Protein AF-A0A962YZP2-F1 (afdb_monomer_lite)

Sequence (195 aa):
MSTVSEVKEISLAKKAKERGRRLKLLRSMTGLSRKLLEQQYHISASTIQSWEDAKAGGLTEKGAKRVIQVFHKEGIQCTLNWLLHGLGQRPQPSSRVFEEGEMSASGEAGVAPVGEPNEDRAIVNELLAFRQNNPKNPVEYIVADNGMGPFYAVGDYIAGKRRFAPHVESALGLDCIVETKENEILFRRVRPGSK

Foldseek 3Di:
DPDDVVVVVVVLLVLQLVLLCLLVVLCVVLVDQLVNCCVPLVQHSVLNVCQNRCHPSHQDLVNLVSVCVVSVVSQWDDDSCCNRPVDADRIDRHPDDDPDDDDDDDDDDDDDDDPDDPVVVVVVVVLVVVCVVQVPAKDKDAACDCQPPPVDDGRDIDIDGDDDDPCVVVQAQHFDQDQDPVRDTHTDHDHDDDD

Structure (mmCIF, N/CA/C/O backbone):
data_AF-A0A962YZP2-F1
#
_entry.id   AF-A0A962YZP2-F1
#
loop_
_atom_site.group_PDB
_atom_site.id
_atom_site.type_symbol
_atom_site.label_atom_id
_atom_site.label_alt_id
_atom_site.label_comp_id
_atom_site.label_asym_id
_atom_site.label_entity_id
_atom_site.label_seq_id
_atom_site.pdbx_PDB_ins_code
_atom_site.Cartn_x
_atom_site.Cartn_y
_atom_site.Cartn_z
_atom_site.occupancy
_atom_site.B_iso_or_equiv
_atom_site.auth_seq_id
_atom_site.auth_comp_id
_atom_site.auth_asym_id
_atom_site.auth_atom_id
_atom_site.pdbx_PDB_model_num
ATOM 1 N N . MET A 1 1 ? -26.082 19.359 14.067 1.00 48.19 1 MET A N 1
ATOM 2 C CA . MET A 1 1 ? -25.478 19.406 12.717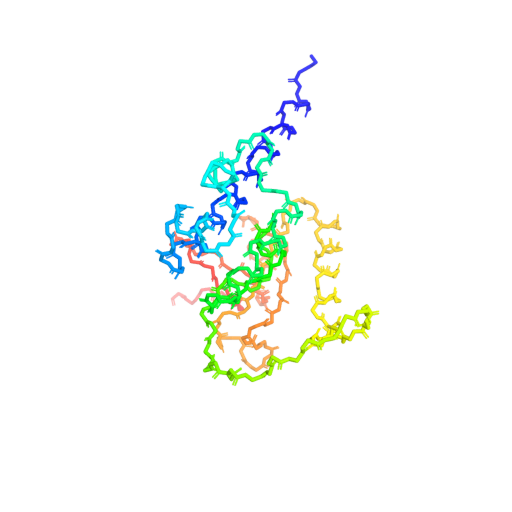 1.00 48.19 1 MET A CA 1
ATOM 3 C C . MET A 1 1 ? -23.973 19.120 12.815 1.00 48.19 1 MET A C 1
ATOM 5 O O . MET A 1 1 ? -23.173 19.996 12.526 1.00 48.19 1 MET A O 1
ATOM 9 N N . SER A 1 2 ? -23.585 17.902 13.222 1.00 53.41 2 SER A N 1
ATOM 10 C CA . SER A 1 2 ? -22.172 17.528 13.460 1.00 53.41 2 SER A CA 1
ATOM 11 C C . SER A 1 2 ? -21.900 16.076 13.049 1.00 53.41 2 SER A C 1
ATOM 13 O O . SER A 1 2 ? -21.675 15.230 13.901 1.00 53.41 2 SER A O 1
ATOM 15 N N . THR A 1 3 ? -22.019 15.735 11.761 1.00 60.53 3 THR A N 1
ATOM 16 C CA . THR A 1 3 ? -21.894 14.318 11.342 1.00 60.53 3 THR A CA 1
ATOM 17 C C . THR A 1 3 ? -21.115 14.071 10.051 1.00 60.53 3 THR A C 1
ATOM 19 O O . THR A 1 3 ? -20.607 12.973 9.867 1.00 60.53 3 THR A O 1
ATOM 22 N N . VAL A 1 4 ? -20.948 15.055 9.160 1.00 65.62 4 VAL A N 1
ATOM 23 C CA . VAL A 1 4 ? -20.285 14.818 7.858 1.00 65.62 4 VAL A CA 1
ATOM 24 C C . VAL A 1 4 ? -18.808 15.223 7.867 1.00 65.62 4 VAL A C 1
ATOM 26 O O . VAL A 1 4 ? -17.960 14.474 7.380 1.00 65.62 4 VAL A O 1
ATOM 29 N N . SER A 1 5 ? -18.472 16.373 8.457 1.00 67.81 5 SER A N 1
ATOM 30 C CA . SER A 1 5 ? -17.089 16.871 8.508 1.00 67.81 5 SER A CA 1
ATOM 31 C C . SER A 1 5 ? -16.188 15.995 9.384 1.00 67.81 5 SER A C 1
ATOM 33 O O . SER A 1 5 ? -15.063 15.684 9.006 1.00 67.81 5 SER A O 1
ATOM 35 N N . GLU A 1 6 ? -16.717 15.517 10.508 1.00 68.44 6 GLU A N 1
ATOM 36 C CA . GLU A 1 6 ? -15.983 14.703 11.480 1.00 68.44 6 GLU A CA 1
ATOM 37 C C . GLU A 1 6 ? -15.653 13.301 10.935 1.00 68.44 6 GLU A C 1
ATOM 39 O O . GLU A 1 6 ? -14.526 12.821 11.047 1.00 68.44 6 GLU A O 1
ATOM 44 N N . VAL A 1 7 ? -16.591 12.676 10.215 1.00 68.81 7 VAL A N 1
ATOM 45 C CA . VAL A 1 7 ? -16.375 11.371 9.562 1.00 68.81 7 VAL A CA 1
ATOM 46 C C . VAL A 1 7 ? -15.341 11.468 8.431 1.00 68.81 7 VAL A C 1
ATOM 48 O O . VAL A 1 7 ? -14.538 10.550 8.228 1.00 68.81 7 VAL A O 1
ATOM 51 N N . LYS A 1 8 ? -15.319 12.590 7.701 1.00 65.88 8 LYS A N 1
ATOM 52 C CA . LYS A 1 8 ? -14.348 12.833 6.625 1.00 65.88 8 LYS A CA 1
ATOM 53 C C . LYS A 1 8 ? -12.927 13.003 7.171 1.00 65.88 8 LYS A C 1
ATOM 55 O O . LYS A 1 8 ? -12.003 12.402 6.621 1.00 65.88 8 LYS A O 1
ATOM 60 N N . GLU A 1 9 ? -12.768 13.732 8.274 1.00 68.81 9 GLU A N 1
ATOM 61 C CA . GLU A 1 9 ? -11.488 13.896 8.979 1.00 68.81 9 GLU A CA 1
ATOM 62 C C . GLU A 1 9 ? -10.937 12.559 9.497 1.00 68.81 9 GLU A C 1
ATOM 64 O O . GLU A 1 9 ? -9.781 12.210 9.238 1.00 68.81 9 GLU A O 1
ATOM 69 N N . ILE A 1 10 ? -11.784 11.732 10.119 1.00 70.75 10 ILE A N 1
ATOM 70 C CA . ILE A 1 10 ? -11.393 10.396 10.602 1.00 70.75 10 ILE A CA 1
ATOM 71 C C . ILE A 1 10 ? -10.917 9.500 9.442 1.00 70.75 10 ILE A C 1
ATOM 73 O O . ILE A 1 10 ? -9.907 8.797 9.555 1.00 70.75 10 ILE A O 1
ATOM 77 N N . SER A 1 11 ? -11.609 9.543 8.298 1.00 76.81 11 SER A N 1
ATOM 78 C CA . SER A 1 11 ? -11.244 8.784 7.092 1.00 76.81 11 SER A CA 1
ATOM 79 C C . SER A 1 11 ? -9.903 9.232 6.495 1.00 76.81 11 SER A C 1
ATOM 81 O O . SER A 1 11 ? -9.070 8.397 6.125 1.00 76.81 11 SER A O 1
ATOM 83 N N . LEU A 1 12 ? -9.649 10.543 6.439 1.00 78.12 12 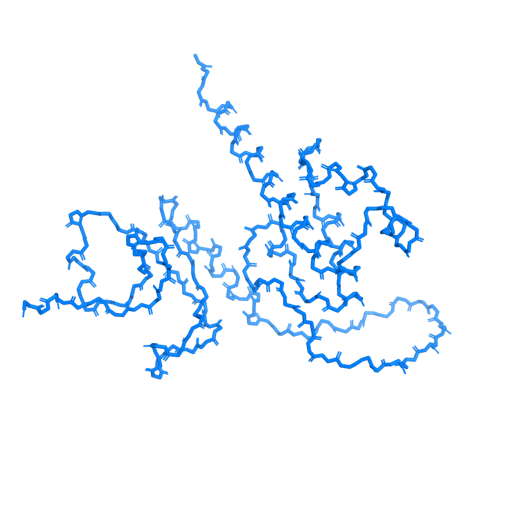LEU A N 1
ATOM 84 C CA . LEU A 1 12 ? -8.395 11.111 5.937 1.00 78.12 12 LEU A CA 1
ATOM 85 C C . LEU A 1 12 ? -7.210 10.776 6.849 1.00 78.12 12 LEU A C 1
ATOM 87 O O . LEU A 1 12 ? -6.169 10.328 6.357 1.00 78.12 12 LEU A O 1
ATOM 91 N N . ALA A 1 13 ? -7.388 10.898 8.164 1.00 79.19 13 ALA A N 1
ATOM 92 C CA . ALA A 1 13 ? -6.376 10.531 9.149 1.00 79.19 13 ALA A CA 1
ATOM 93 C C . ALA A 1 13 ? -6.027 9.033 9.078 1.00 79.19 13 ALA A C 1
ATOM 95 O O . ALA A 1 13 ? -4.852 8.660 9.130 1.00 79.19 13 ALA A O 1
ATOM 96 N N . LYS A 1 14 ? -7.027 8.161 8.879 1.00 84.12 14 LYS A N 1
ATOM 97 C CA . LYS A 1 14 ? -6.810 6.718 8.684 1.00 84.12 14 LYS A CA 1
ATOM 98 C C . LYS A 1 14 ? -5.988 6.435 7.423 1.00 84.12 14 LYS A C 1
ATOM 100 O O . LYS A 1 14 ? -5.034 5.660 7.480 1.00 84.12 14 LYS A O 1
ATOM 105 N N . LYS A 1 15 ? -6.298 7.103 6.304 1.00 84.50 15 LYS A N 1
ATOM 106 C CA . LYS A 1 15 ? -5.524 6.987 5.053 1.00 84.50 15 LYS A CA 1
ATOM 107 C C . LYS A 1 15 ? -4.080 7.463 5.224 1.00 84.50 15 LYS A C 1
ATOM 109 O O . LYS A 1 15 ? -3.171 6.820 4.708 1.00 84.50 15 LYS A O 1
ATOM 114 N N . ALA A 1 16 ? -3.860 8.559 5.950 1.00 89.19 16 ALA A N 1
ATOM 115 C CA . ALA A 1 16 ? -2.522 9.084 6.215 1.00 89.19 16 ALA A CA 1
ATOM 116 C C . ALA A 1 16 ? -1.680 8.121 7.068 1.00 89.19 16 ALA A C 1
ATOM 118 O O . ALA A 1 16 ? -0.529 7.855 6.722 1.00 89.19 16 ALA A O 1
ATOM 119 N N . LYS A 1 17 ? -2.269 7.524 8.113 1.00 91.62 17 LYS A N 1
ATOM 120 C CA . LYS A 1 17 ? -1.611 6.485 8.927 1.00 91.62 17 LYS A CA 1
ATOM 121 C C . LYS A 1 17 ? -1.210 5.267 8.101 1.00 91.62 17 LYS A C 1
ATOM 123 O O . LYS A 1 17 ? -0.119 4.736 8.286 1.00 91.62 17 LYS A O 1
ATOM 128 N N . GLU A 1 18 ? -2.053 4.849 7.162 1.00 89.75 18 GLU A N 1
ATOM 129 C CA . GLU A 1 18 ? -1.747 3.695 6.317 1.00 89.75 18 GLU A CA 1
ATOM 130 C C . GLU A 1 18 ? -0.597 3.973 5.332 1.00 89.75 18 GLU A C 1
ATOM 132 O O . GLU A 1 18 ? 0.256 3.112 5.121 1.00 89.75 18 GLU A O 1
ATOM 137 N N . ARG A 1 19 ? -0.492 5.205 4.806 1.00 93.12 19 ARG A N 1
ATOM 138 C CA . ARG A 1 19 ? 0.697 5.643 4.047 1.00 93.12 19 ARG A CA 1
ATOM 139 C C . ARG A 1 19 ? 1.966 5.563 4.893 1.00 93.12 19 ARG A C 1
ATOM 141 O O . ARG A 1 19 ? 2.974 5.029 4.436 1.00 93.12 19 ARG A O 1
ATOM 148 N N . GLY A 1 20 ? 1.902 6.059 6.129 1.00 93.81 20 GLY A N 1
ATOM 149 C CA . GLY A 1 20 ? 3.027 6.025 7.062 1.00 93.81 20 GLY A CA 1
ATOM 150 C C . GLY A 1 20 ? 3.489 4.603 7.391 1.00 93.81 20 GLY A C 1
ATOM 151 O O . GLY A 1 20 ? 4.687 4.321 7.380 1.00 93.81 20 GLY A O 1
ATOM 152 N N . ARG A 1 21 ? 2.549 3.666 7.580 1.00 93.94 21 ARG A N 1
ATOM 153 C CA . ARG A 1 21 ? 2.852 2.238 7.785 1.00 93.94 21 ARG A CA 1
ATOM 154 C C . ARG A 1 21 ? 3.572 1.610 6.598 1.00 93.94 21 ARG A C 1
ATOM 156 O O . ARG A 1 21 ? 4.559 0.907 6.800 1.00 93.94 21 ARG A O 1
ATOM 163 N N . ARG A 1 22 ? 3.115 1.879 5.373 1.00 94.44 22 ARG A N 1
ATOM 164 C CA . ARG A 1 22 ? 3.766 1.370 4.155 1.00 94.44 22 ARG A CA 1
ATOM 165 C C . ARG A 1 22 ? 5.168 1.937 3.969 1.00 94.44 22 ARG A C 1
ATOM 167 O O . ARG A 1 22 ? 6.081 1.184 3.649 1.00 94.44 22 ARG A O 1
ATOM 174 N N . LEU A 1 23 ? 5.361 3.226 4.250 1.00 94.88 23 LEU A N 1
ATOM 175 C CA . LEU A 1 23 ? 6.690 3.838 4.244 1.00 94.88 23 LEU A CA 1
ATOM 176 C C . LEU A 1 23 ? 7.627 3.179 5.267 1.00 94.88 23 LEU A C 1
ATOM 178 O O . LEU A 1 23 ? 8.768 2.852 4.944 1.00 94.88 23 LEU A O 1
ATOM 182 N N . LYS A 1 24 ? 7.131 2.938 6.485 1.00 93.94 24 LYS A N 1
ATOM 183 C CA . LYS A 1 24 ? 7.892 2.260 7.539 1.00 93.94 24 LYS A CA 1
ATOM 184 C C . LYS A 1 24 ? 8.281 0.838 7.132 1.00 93.94 24 LYS A C 1
ATOM 186 O O . LYS A 1 24 ? 9.408 0.433 7.396 1.00 93.94 24 LYS A O 1
ATOM 191 N N . LEU A 1 25 ? 7.377 0.107 6.474 1.00 91.94 25 LEU A N 1
ATOM 192 C CA . LEU A 1 25 ? 7.661 -1.223 5.935 1.00 91.94 25 LEU A CA 1
ATOM 193 C C . LEU A 1 25 ? 8.820 -1.183 4.928 1.00 91.94 25 LEU A C 1
ATOM 195 O O . LEU A 1 25 ? 9.759 -1.953 5.093 1.00 91.94 25 LEU A O 1
ATOM 199 N N . LEU A 1 26 ? 8.797 -0.265 3.952 1.00 90.56 26 LEU A N 1
ATOM 200 C CA . LEU A 1 26 ? 9.884 -0.119 2.968 1.00 90.56 26 LEU A CA 1
ATOM 201 C C . LEU A 1 26 ? 11.233 0.135 3.641 1.00 90.56 26 LEU A C 1
ATOM 203 O O . LEU A 1 26 ? 12.215 -0.536 3.343 1.00 90.56 26 LEU A O 1
ATOM 207 N N . ARG A 1 27 ? 11.270 1.057 4.606 1.00 92.50 27 ARG A N 1
ATOM 208 C CA . ARG A 1 27 ? 12.500 1.356 5.344 1.00 92.50 27 ARG A CA 1
ATOM 209 C C . ARG A 1 27 ? 12.986 0.165 6.176 1.00 92.50 27 ARG A C 1
ATOM 211 O O . ARG A 1 27 ? 14.183 -0.063 6.287 1.00 92.50 27 ARG A O 1
ATOM 218 N N . SER A 1 28 ? 12.075 -0.593 6.781 1.00 87.19 28 SER A N 1
ATOM 219 C CA . SER A 1 28 ? 12.437 -1.819 7.498 1.00 87.19 28 SER A CA 1
ATOM 220 C C . SER A 1 28 ? 12.998 -2.892 6.565 1.00 87.19 28 SER A C 1
ATOM 222 O O . SER A 1 28 ? 13.889 -3.621 6.981 1.00 87.19 28 SER A O 1
ATOM 224 N N . MET A 1 29 ? 12.521 -2.967 5.321 1.00 81.12 29 MET A N 1
ATOM 225 C CA . MET A 1 29 ? 13.033 -3.905 4.321 1.00 81.12 29 MET A CA 1
ATOM 226 C C . MET A 1 29 ? 14.451 -3.556 3.842 1.00 81.12 29 MET A C 1
ATOM 228 O O . MET A 1 29 ? 15.205 -4.476 3.553 1.00 81.12 29 MET A O 1
ATOM 232 N N . THR A 1 30 ? 14.841 -2.274 3.800 1.00 79.69 30 THR A N 1
ATOM 233 C CA . THR A 1 30 ? 16.226 -1.877 3.462 1.00 79.69 30 THR A CA 1
ATOM 234 C C . THR A 1 30 ? 17.196 -1.974 4.639 1.00 79.69 30 THR A C 1
ATOM 236 O O . THR A 1 30 ? 18.400 -1.839 4.465 1.00 79.69 30 THR A O 1
ATOM 239 N N . GLY A 1 31 ? 16.694 -2.118 5.869 1.00 79.88 31 GLY A N 1
ATOM 240 C CA . GLY A 1 31 ? 17.517 -2.032 7.080 1.00 79.88 31 GLY A CA 1
ATOM 241 C C . GLY A 1 31 ? 18.005 -0.614 7.416 1.00 79.88 31 GLY A C 1
ATOM 242 O O . GLY A 1 31 ? 18.691 -0.426 8.424 1.00 79.88 31 GLY A O 1
ATOM 243 N N . LEU A 1 32 ? 17.629 0.410 6.640 1.00 81.88 32 LEU A N 1
ATOM 244 C CA . LEU A 1 32 ? 18.092 1.776 6.875 1.00 81.88 32 LEU A CA 1
ATOM 245 C C . LEU A 1 32 ? 17.429 2.398 8.114 1.00 81.88 32 LEU A C 1
ATOM 247 O O . LEU A 1 32 ? 16.206 2.383 8.317 1.00 81.88 32 LEU A O 1
ATOM 251 N N . SER A 1 33 ? 18.242 3.042 8.949 1.00 87.69 33 SER A N 1
ATOM 252 C CA . SER A 1 33 ? 17.727 3.912 10.008 1.00 87.69 33 SER A CA 1
ATOM 253 C C . SER A 1 33 ? 17.304 5.270 9.433 1.00 87.69 33 SER A C 1
ATOM 255 O O . SER A 1 33 ? 17.757 5.687 8.369 1.00 87.69 33 SER A O 1
ATOM 257 N N . ARG A 1 34 ? 16.459 6.015 10.158 1.00 90.00 34 ARG A N 1
ATOM 258 C CA . ARG A 1 34 ? 16.077 7.382 9.751 1.00 90.00 34 ARG A CA 1
ATOM 259 C C . ARG A 1 34 ? 17.292 8.315 9.644 1.00 90.00 34 ARG A C 1
ATOM 261 O O . ARG A 1 34 ? 17.329 9.150 8.753 1.00 90.00 34 ARG A O 1
ATOM 268 N N . LYS A 1 35 ? 18.286 8.141 10.526 1.00 87.44 35 LYS A N 1
ATOM 269 C CA . LYS A 1 35 ? 19.551 8.893 10.492 1.00 87.44 35 LYS A CA 1
ATOM 270 C C . LYS A 1 35 ? 20.390 8.535 9.265 1.00 87.44 35 LYS A C 1
ATOM 272 O O . LYS A 1 35 ? 20.995 9.413 8.669 1.00 87.44 35 LYS A O 1
ATOM 277 N N . LEU A 1 36 ? 20.393 7.262 8.873 1.00 81.00 36 LEU A N 1
ATOM 278 C CA . LEU A 1 36 ? 21.155 6.801 7.715 1.00 81.00 36 LEU A CA 1
ATOM 279 C C . LEU A 1 36 ? 20.549 7.324 6.403 1.00 81.00 36 LEU A C 1
ATOM 281 O O . LEU A 1 36 ? 21.280 7.797 5.542 1.00 81.00 36 LEU A O 1
ATOM 285 N N . LEU A 1 37 ? 19.213 7.367 6.305 1.00 87.25 37 LEU A N 1
ATOM 286 C CA . LEU A 1 37 ? 18.508 8.040 5.202 1.00 87.25 37 LEU A CA 1
ATOM 287 C C . LEU A 1 37 ? 18.843 9.537 5.107 1.00 87.25 37 LEU A C 1
ATOM 289 O O . LEU A 1 37 ? 18.942 10.085 4.011 1.00 87.25 37 LEU A O 1
ATOM 293 N N . GLU A 1 38 ? 19.023 10.206 6.243 1.00 91.81 38 GLU A N 1
ATOM 294 C CA . GLU A 1 38 ? 19.426 11.613 6.282 1.00 91.81 38 GLU A CA 1
ATOM 295 C C . GLU A 1 38 ? 20.866 11.812 5.805 1.00 91.81 38 GLU A C 1
ATOM 297 O O . GLU A 1 38 ? 21.122 12.704 4.998 1.00 91.81 38 GLU A O 1
ATOM 302 N N . GLN A 1 39 ? 21.784 10.954 6.246 1.00 86.50 39 GLN A N 1
ATOM 303 C CA . GLN A 1 39 ? 23.195 11.019 5.867 1.00 86.50 39 GLN A CA 1
ATOM 304 C C . GLN A 1 39 ? 23.427 10.683 4.388 1.00 86.50 39 GLN A C 1
ATOM 306 O O . GLN A 1 39 ? 24.187 11.382 3.727 1.00 86.50 39 GLN A O 1
ATOM 311 N N . GLN A 1 40 ? 22.775 9.639 3.870 1.00 86.62 40 GLN A N 1
ATOM 312 C CA . GLN A 1 40 ? 23.019 9.129 2.514 1.00 86.62 40 GLN A CA 1
ATOM 313 C C . GLN A 1 40 ? 22.146 9.797 1.444 1.00 86.62 40 GLN A C 1
ATOM 315 O O . GLN A 1 40 ? 22.583 9.971 0.311 1.00 86.62 40 GLN A O 1
ATOM 320 N N . TYR A 1 41 ? 20.911 10.179 1.786 1.00 88.31 41 TYR A N 1
ATOM 321 C CA . TYR A 1 41 ? 19.907 10.636 0.813 1.00 88.31 41 TYR A CA 1
ATOM 322 C C . TYR A 1 41 ? 19.333 12.028 1.119 1.00 88.31 41 TYR A C 1
ATOM 324 O O . TYR A 1 41 ? 18.417 12.507 0.432 1.00 88.31 41 TYR A O 1
ATOM 332 N N . HIS A 1 42 ? 19.864 12.699 2.147 1.00 91.06 42 HIS A N 1
ATOM 333 C CA . HIS A 1 42 ? 19.492 14.058 2.553 1.00 91.06 42 HIS A CA 1
ATOM 334 C C . HIS A 1 42 ? 17.989 14.233 2.822 1.00 91.06 42 HIS A C 1
ATOM 336 O O . HIS A 1 42 ? 17.408 15.293 2.560 1.00 91.06 42 HIS A O 1
ATOM 342 N N . ILE A 1 43 ? 17.326 13.178 3.309 1.00 90.56 43 ILE A N 1
ATOM 343 C CA . ILE A 1 43 ? 15.945 13.246 3.796 1.00 90.56 43 ILE A CA 1
ATOM 344 C C . ILE A 1 43 ? 15.996 13.267 5.317 1.00 90.56 43 ILE A C 1
ATOM 346 O O . ILE A 1 43 ? 16.361 12.263 5.922 1.00 90.56 43 ILE A O 1
ATOM 350 N N . SER A 1 44 ? 15.638 14.395 5.937 1.00 93.62 44 SER A N 1
ATOM 351 C CA . SER A 1 44 ? 15.816 14.548 7.383 1.00 93.62 44 SER A CA 1
ATOM 352 C C . SER A 1 44 ? 15.076 13.469 8.175 1.00 93.62 44 SER A C 1
ATOM 354 O O . SER A 1 44 ? 13.934 13.110 7.856 1.00 93.62 44 SER A O 1
ATOM 356 N N . ALA A 1 45 ? 15.702 12.969 9.244 1.00 92.12 45 ALA A N 1
ATOM 357 C CA . ALA A 1 45 ? 15.111 11.934 10.084 1.00 92.12 45 ALA A CA 1
ATOM 358 C C . ALA A 1 45 ? 13.753 12.369 10.661 1.00 92.12 45 ALA A C 1
ATOM 360 O O . ALA A 1 45 ? 12.839 11.551 10.794 1.00 92.12 45 ALA A O 1
ATOM 361 N N . SER A 1 46 ? 13.604 13.668 10.944 1.00 93.06 46 SER A N 1
ATOM 362 C CA . SER A 1 46 ? 12.355 14.286 11.397 1.00 93.06 46 SER A CA 1
ATOM 363 C C . SER A 1 46 ? 11.260 14.258 10.327 1.00 93.06 46 SER A C 1
ATOM 365 O O . SER A 1 46 ? 10.097 14.020 10.650 1.00 93.06 46 SER A O 1
ATOM 367 N N . THR A 1 47 ? 11.618 14.426 9.051 1.00 93.12 47 THR A N 1
ATOM 368 C CA . THR A 1 47 ? 10.685 14.360 7.918 1.00 93.12 47 THR A CA 1
ATOM 369 C C . THR A 1 47 ? 10.198 12.933 7.693 1.00 93.12 47 THR A C 1
ATOM 371 O O . THR A 1 47 ? 8.991 12.712 7.600 1.00 93.12 47 THR A O 1
ATOM 374 N N . ILE A 1 48 ? 11.108 11.951 7.691 1.00 93.81 48 ILE A N 1
ATOM 375 C CA . ILE A 1 48 ? 10.738 10.529 7.607 1.00 93.81 48 ILE A CA 1
ATOM 376 C C . ILE A 1 48 ? 9.821 10.151 8.770 1.00 93.81 48 ILE A C 1
ATOM 378 O O . ILE A 1 48 ? 8.777 9.540 8.555 1.00 93.81 48 ILE A O 1
ATOM 382 N N . GLN A 1 49 ? 10.170 10.554 9.994 1.00 93.94 49 GLN A N 1
ATOM 383 C CA . GLN A 1 49 ? 9.336 10.293 11.163 1.00 93.94 49 GLN A CA 1
ATOM 384 C C . GLN A 1 49 ? 7.953 10.943 11.035 1.00 93.94 49 GLN A C 1
ATOM 386 O O . GLN A 1 49 ? 6.950 10.292 11.306 1.00 93.94 49 GLN A O 1
ATOM 391 N N . SER A 1 50 ? 7.881 12.201 10.596 1.00 94.06 50 SER A N 1
ATOM 392 C CA . SER A 1 50 ? 6.613 12.903 10.374 1.00 94.06 50 SER A CA 1
ATOM 393 C C . SER A 1 50 ? 5.720 12.162 9.371 1.00 94.06 50 SER A C 1
ATOM 395 O O . SER A 1 50 ? 4.526 11.975 9.614 1.00 94.06 50 SER A O 1
ATOM 397 N N . TRP A 1 51 ? 6.303 11.663 8.276 1.00 95.69 51 TRP A N 1
ATOM 398 C CA . TRP A 1 51 ? 5.588 10.873 7.275 1.00 95.69 51 TRP A CA 1
ATOM 399 C C . TRP A 1 51 ? 5.132 9.506 7.798 1.00 95.69 51 TRP A C 1
ATOM 401 O O . TRP A 1 51 ? 3.989 9.126 7.543 1.00 95.69 51 TRP A O 1
ATOM 411 N N . GLU A 1 52 ? 5.982 8.789 8.540 1.00 94.81 52 GLU A N 1
ATOM 412 C CA . GLU A 1 52 ? 5.657 7.491 9.155 1.00 94.81 52 GLU A CA 1
ATOM 413 C C . GLU A 1 52 ? 4.560 7.610 10.228 1.00 94.81 52 GLU A C 1
ATOM 415 O O . GLU A 1 52 ? 3.666 6.767 10.292 1.00 94.81 52 GLU A O 1
ATOM 420 N N . ASP A 1 53 ? 4.597 8.676 11.033 1.00 92.56 53 ASP A N 1
ATOM 421 C CA . ASP A 1 53 ? 3.640 8.946 12.114 1.00 92.56 53 ASP A CA 1
ATOM 422 C C . ASP A 1 53 ? 2.350 9.627 11.611 1.00 92.56 53 ASP A C 1
ATOM 424 O O . ASP A 1 53 ? 1.434 9.889 12.394 1.00 92.56 53 ASP A O 1
ATOM 428 N N . ALA A 1 54 ? 2.266 9.926 10.309 1.00 92.31 54 ALA A N 1
ATOM 429 C CA . ALA A 1 54 ? 1.177 10.670 9.677 1.00 92.31 54 ALA A CA 1
ATOM 430 C C . ALA A 1 54 ? 0.926 12.071 10.274 1.00 92.31 54 ALA A C 1
ATOM 432 O O . ALA A 1 54 ? -0.208 12.560 10.291 1.00 92.31 54 ALA A O 1
ATOM 433 N N . LYS A 1 55 ? 1.984 12.741 10.744 1.00 88.69 55 LYS A N 1
ATOM 434 C CA . LYS A 1 55 ? 1.917 14.121 11.244 1.00 88.69 55 LYS A CA 1
ATOM 435 C C . LYS A 1 55 ? 1.745 15.102 10.081 1.00 88.69 55 LYS A C 1
ATOM 437 O O . LYS A 1 55 ? 2.241 14.862 8.983 1.00 88.69 55 LYS A O 1
ATOM 442 N N . ALA A 1 56 ? 1.021 16.199 10.320 1.00 81.69 56 ALA A N 1
ATOM 443 C CA . ALA A 1 56 ? 0.783 17.268 9.338 1.00 81.69 56 ALA A CA 1
ATOM 444 C C . ALA A 1 56 ? 0.294 16.770 7.953 1.00 81.69 56 ALA A C 1
ATOM 446 O O . ALA A 1 56 ? 0.742 17.248 6.915 1.00 81.69 56 ALA A O 1
ATOM 447 N N . GLY A 1 57 ? -0.600 15.772 7.924 1.00 80.62 57 GLY A N 1
ATOM 448 C CA . GLY A 1 57 ? -1.122 15.177 6.681 1.00 80.62 57 GLY A CA 1
ATOM 449 C C . GLY A 1 57 ? -0.306 13.993 6.135 1.00 80.62 57 GLY A C 1
ATOM 450 O O . GLY A 1 57 ? -0.754 13.304 5.210 1.00 80.62 57 GLY A O 1
ATOM 451 N N . GLY A 1 58 ? 0.840 13.687 6.750 1.00 90.94 58 GLY A N 1
ATOM 452 C CA . GLY A 1 58 ? 1.671 12.521 6.457 1.00 90.94 58 GLY A CA 1
ATOM 453 C C . GLY A 1 58 ? 2.420 12.613 5.129 1.00 90.94 58 GLY A C 1
ATOM 454 O O . GLY A 1 58 ? 2.722 13.693 4.627 1.00 90.94 58 GLY A O 1
ATOM 455 N N . LEU A 1 59 ? 2.750 11.452 4.560 1.00 92.50 59 LEU A N 1
ATOM 456 C CA . LEU A 1 59 ? 3.485 11.366 3.299 1.00 92.50 59 LEU A CA 1
ATOM 457 C C . LEU A 1 59 ? 2.704 12.023 2.147 1.00 92.50 59 LEU A C 1
ATOM 459 O O . LEU A 1 59 ? 1.571 11.623 1.858 1.00 92.50 59 LEU A O 1
ATOM 463 N N . THR A 1 60 ? 3.335 12.998 1.488 1.00 91.62 60 THR A N 1
ATOM 464 C CA . THR A 1 60 ? 2.828 13.671 0.282 1.00 91.62 60 THR A CA 1
ATOM 465 C C . THR A 1 60 ? 3.245 12.921 -0.979 1.00 91.62 60 THR A C 1
ATOM 467 O O . THR A 1 60 ? 4.198 12.147 -0.956 1.00 91.62 60 THR A O 1
ATOM 470 N N . GLU A 1 61 ? 2.590 13.178 -2.113 1.00 87.44 61 GLU A N 1
ATOM 471 C CA . GLU A 1 61 ? 2.974 12.560 -3.391 1.00 87.44 61 GLU A CA 1
ATOM 472 C C . GLU A 1 61 ? 4.410 12.921 -3.807 1.00 87.44 61 GLU A C 1
ATOM 474 O O . GLU A 1 61 ? 5.178 12.056 -4.227 1.00 87.44 61 GLU A O 1
ATOM 479 N N . LYS A 1 62 ? 4.813 14.185 -3.616 1.00 86.31 62 LYS A N 1
ATOM 480 C CA . LYS A 1 62 ? 6.190 14.639 -3.871 1.00 86.31 62 LYS A CA 1
ATOM 481 C C . LYS A 1 62 ? 7.196 13.911 -2.974 1.00 86.31 62 LYS A C 1
ATOM 483 O O . LYS A 1 62 ? 8.243 13.482 -3.453 1.00 86.31 62 LYS A O 1
ATOM 488 N N . GLY A 1 63 ? 6.867 13.744 -1.690 1.00 88.44 63 GLY A N 1
ATOM 489 C CA . GLY A 1 63 ? 7.677 12.964 -0.755 1.00 88.44 63 GLY A CA 1
ATOM 490 C C . GLY A 1 63 ? 7.763 11.492 -1.159 1.00 88.44 63 GLY A C 1
ATOM 491 O O . GLY A 1 63 ? 8.849 10.923 -1.152 1.00 88.44 63 GLY A O 1
ATOM 492 N N . ALA A 1 64 ? 6.644 10.907 -1.590 1.00 90.38 64 ALA A N 1
ATOM 493 C CA . ALA A 1 64 ? 6.553 9.519 -2.027 1.00 90.38 64 ALA A CA 1
ATOM 494 C C . ALA A 1 64 ? 7.421 9.237 -3.265 1.00 90.38 64 ALA A C 1
ATOM 496 O O . ALA A 1 64 ? 8.182 8.276 -3.258 1.00 90.38 64 ALA A O 1
ATOM 497 N N . LYS A 1 65 ? 7.393 10.109 -4.282 1.00 88.06 65 LYS A N 1
ATOM 498 C CA . LYS A 1 65 ? 8.285 10.000 -5.454 1.00 88.06 65 LYS A CA 1
ATOM 499 C C . LYS A 1 65 ? 9.761 10.025 -5.048 1.00 88.06 65 LYS A C 1
ATOM 501 O O . LYS A 1 65 ? 10.542 9.216 -5.538 1.00 88.06 65 LYS A O 1
ATOM 506 N N . ARG A 1 66 ? 10.127 10.908 -4.112 1.00 90.12 66 ARG A N 1
ATOM 507 C CA . ARG A 1 66 ? 11.506 11.026 -3.615 1.00 90.12 66 ARG A CA 1
ATOM 508 C C . ARG A 1 66 ? 11.975 9.762 -2.894 1.00 90.12 66 ARG A C 1
ATOM 510 O O . ARG A 1 66 ? 13.077 9.300 -3.154 1.00 90.12 66 ARG A O 1
ATOM 517 N N . VAL A 1 67 ? 11.167 9.199 -1.994 1.00 91.31 67 VAL A N 1
ATOM 518 C CA . VAL A 1 67 ? 11.572 7.997 -1.239 1.00 91.31 67 VAL A CA 1
ATOM 519 C C . VAL A 1 67 ? 11.574 6.736 -2.097 1.00 91.31 67 VAL A C 1
ATOM 521 O O . VAL A 1 67 ? 12.402 5.869 -1.867 1.00 91.31 67 VAL A O 1
ATOM 524 N N . ILE A 1 68 ? 10.713 6.642 -3.113 1.00 90.12 68 ILE A N 1
ATOM 525 C CA . ILE A 1 68 ? 10.714 5.507 -4.047 1.00 90.12 68 ILE A CA 1
ATOM 526 C C . ILE A 1 68 ? 12.043 5.412 -4.790 1.00 90.12 68 ILE A C 1
ATOM 528 O O . ILE A 1 68 ? 12.633 4.342 -4.818 1.00 90.12 68 ILE A O 1
ATOM 532 N N . GLN A 1 69 ? 12.570 6.537 -5.281 1.00 86.56 69 GLN A N 1
ATOM 533 C CA . GLN A 1 69 ? 13.893 6.569 -5.915 1.00 86.56 69 GLN A CA 1
ATOM 534 C C . GLN A 1 69 ? 15.001 6.072 -4.979 1.00 86.56 69 GLN A C 1
ATOM 536 O O . GLN A 1 69 ? 15.931 5.408 -5.423 1.00 86.56 69 GLN A O 1
ATOM 541 N N . VAL A 1 70 ? 14.907 6.390 -3.685 1.00 88.38 70 VAL A N 1
ATOM 542 C CA . VAL A 1 70 ? 15.854 5.900 -2.674 1.00 88.38 70 VAL A CA 1
ATOM 543 C C . VAL A 1 70 ? 15.708 4.393 -2.487 1.00 88.38 70 VAL A C 1
ATOM 545 O O . VAL A 1 70 ? 16.693 3.673 -2.559 1.00 88.38 70 VAL A O 1
ATOM 548 N N . PHE A 1 71 ? 14.487 3.895 -2.301 1.00 86.50 71 PHE A N 1
ATOM 549 C CA . PHE A 1 71 ? 14.255 2.466 -2.096 1.00 86.50 71 PHE A CA 1
ATOM 550 C C . PHE A 1 71 ? 14.612 1.624 -3.321 1.00 86.50 71 PHE A C 1
ATOM 552 O O . PHE A 1 71 ? 15.147 0.536 -3.155 1.00 86.50 71 PHE A O 1
ATOM 559 N N . HIS A 1 72 ? 14.412 2.145 -4.532 1.00 85.50 72 HIS A N 1
ATOM 560 C CA . HIS A 1 72 ? 14.878 1.505 -5.760 1.00 85.50 72 HIS A CA 1
ATOM 561 C C . HIS A 1 72 ? 16.401 1.355 -5.799 1.00 85.50 72 HIS A C 1
ATOM 563 O O . HIS A 1 72 ? 16.882 0.293 -6.179 1.00 85.50 72 HIS A O 1
ATOM 569 N N . LYS A 1 73 ? 17.157 2.370 -5.353 1.00 80.75 73 LYS A N 1
ATOM 570 C CA . LYS A 1 73 ? 18.627 2.287 -5.227 1.00 80.75 73 LYS A CA 1
ATOM 571 C C . LYS A 1 73 ? 19.075 1.266 -4.185 1.00 80.75 73 LYS A C 1
ATOM 573 O O . LYS A 1 73 ? 20.080 0.599 -4.378 1.00 80.75 73 LYS A O 1
ATOM 578 N N . GLU A 1 74 ? 18.298 1.113 -3.121 1.00 80.69 74 GLU A N 1
ATOM 579 C CA . GLU A 1 74 ? 18.499 0.098 -2.079 1.00 80.69 74 GLU A CA 1
ATOM 580 C C . GLU A 1 74 ? 17.975 -1.293 -2.484 1.00 80.69 74 GLU A C 1
ATOM 582 O O . GLU A 1 74 ? 17.808 -2.174 -1.642 1.00 80.69 74 GLU A O 1
ATOM 587 N N . GLY A 1 75 ? 17.668 -1.497 -3.768 1.00 75.25 75 GLY A N 1
ATOM 588 C CA . GLY A 1 75 ? 17.239 -2.788 -4.293 1.00 75.25 75 GLY A CA 1
ATOM 589 C C . GLY A 1 75 ? 15.820 -3.187 -3.889 1.00 75.25 75 GLY A C 1
ATOM 590 O O . GLY A 1 75 ? 15.514 -4.372 -3.796 1.00 75.25 75 GLY A O 1
ATOM 591 N N . ILE A 1 76 ? 14.930 -2.228 -3.626 1.00 80.50 76 ILE A N 1
ATOM 592 C CA . ILE A 1 76 ? 13.508 -2.483 -3.379 1.00 80.50 76 ILE A CA 1
ATOM 593 C C . ILE A 1 76 ? 12.673 -1.912 -4.512 1.00 80.50 76 ILE A C 1
ATOM 595 O O . ILE A 1 76 ? 12.552 -0.699 -4.674 1.00 80.50 76 ILE A O 1
ATOM 599 N N . GLN A 1 77 ? 11.993 -2.797 -5.234 1.00 83.62 77 GLN A N 1
ATOM 600 C CA . GLN A 1 77 ? 10.976 -2.416 -6.204 1.00 83.62 77 GLN A CA 1
ATOM 601 C C . GLN A 1 77 ? 9.695 -2.025 -5.483 1.00 83.62 77 GLN A C 1
ATOM 603 O O . GLN A 1 77 ? 9.126 -2.836 -4.759 1.00 83.62 77 GLN A O 1
ATOM 608 N N . CYS A 1 78 ? 9.231 -0.786 -5.656 1.00 83.62 78 CYS A N 1
ATOM 609 C CA . CYS A 1 78 ? 7.948 -0.337 -5.123 1.00 83.62 78 CYS A CA 1
ATOM 610 C C . CYS A 1 78 ? 7.313 0.746 -6.003 1.00 83.62 78 CYS A C 1
ATOM 612 O O . CYS A 1 78 ? 8.002 1.582 -6.586 1.00 83.62 78 CYS A O 1
ATOM 614 N N . THR A 1 79 ? 5.981 0.745 -6.093 1.00 85.50 79 THR A N 1
ATOM 615 C CA . THR A 1 79 ? 5.242 1.710 -6.917 1.00 85.50 79 THR A CA 1
ATOM 616 C C . THR A 1 79 ? 4.671 2.852 -6.079 1.00 85.50 79 THR A C 1
ATOM 618 O O . THR A 1 79 ? 4.357 2.708 -4.891 1.00 85.50 79 THR A O 1
ATOM 621 N N . LEU A 1 80 ? 4.477 4.009 -6.720 1.00 83.62 80 LEU A N 1
ATOM 622 C CA . LEU A 1 80 ? 3.856 5.184 -6.099 1.00 83.62 80 LEU A CA 1
ATOM 623 C C . LEU A 1 80 ? 2.444 4.882 -5.596 1.00 83.62 80 LEU A C 1
ATOM 625 O O . LEU A 1 80 ? 2.075 5.274 -4.486 1.00 83.62 80 LEU A O 1
ATOM 629 N N . ASN A 1 81 ? 1.685 4.130 -6.390 1.00 75.19 81 ASN A N 1
ATOM 630 C CA . ASN A 1 81 ? 0.331 3.713 -6.061 1.00 75.19 81 ASN A CA 1
ATOM 631 C C . ASN A 1 81 ? 0.306 2.749 -4.874 1.00 75.19 81 ASN A C 1
ATOM 633 O O . ASN A 1 81 ? -0.551 2.890 -3.996 1.00 75.19 81 ASN A O 1
ATOM 637 N N . TRP A 1 82 ? 1.273 1.835 -4.771 1.00 87.94 82 TRP A N 1
ATOM 638 C CA . TRP A 1 82 ? 1.369 0.972 -3.602 1.00 87.94 82 TRP A CA 1
ATOM 639 C C . TRP A 1 82 ? 1.687 1.794 -2.354 1.00 87.94 82 TRP A C 1
ATOM 641 O O . TRP A 1 82 ? 0.980 1.700 -1.353 1.00 87.94 82 TRP A O 1
ATOM 651 N N . LEU A 1 83 ? 2.664 2.696 -2.419 1.00 89.19 83 LEU A N 1
ATOM 652 C CA . LEU A 1 83 ? 3.057 3.502 -1.264 1.00 89.19 83 LEU A CA 1
ATOM 653 C C . LEU A 1 83 ? 1.934 4.445 -0.784 1.00 89.19 83 LEU A C 1
ATOM 655 O O . LEU A 1 83 ? 1.617 4.505 0.411 1.00 89.19 83 LEU A O 1
ATOM 659 N N . LEU A 1 84 ? 1.277 5.157 -1.701 1.00 84.94 84 LEU A N 1
ATOM 660 C CA . LEU A 1 84 ? 0.249 6.146 -1.359 1.00 84.94 84 LEU A CA 1
ATOM 661 C C . LEU A 1 84 ? -1.130 5.539 -1.103 1.00 84.94 84 LEU A C 1
ATOM 663 O O . LEU A 1 84 ? -1.874 6.047 -0.255 1.00 84.94 84 LEU A O 1
ATOM 667 N N . HIS A 1 85 ? -1.467 4.449 -1.786 1.00 82.94 85 HIS A N 1
ATOM 668 C CA . HIS A 1 85 ? -2.830 3.921 -1.822 1.00 82.94 85 HIS A CA 1
ATOM 669 C C . HIS A 1 85 ? -2.926 2.429 -1.486 1.00 82.94 85 HIS A C 1
ATOM 671 O O . HIS A 1 85 ? -4.017 1.973 -1.156 1.00 82.94 85 HIS A O 1
ATOM 677 N N . GLY A 1 86 ? -1.812 1.696 -1.475 1.00 72.56 86 GLY A N 1
ATOM 678 C CA . GLY A 1 86 ? -1.785 0.247 -1.261 1.00 72.56 86 GLY A CA 1
ATOM 679 C C . GLY A 1 86 ? -2.197 -0.547 -2.499 1.00 72.56 86 GLY A C 1
ATOM 680 O O . GLY A 1 86 ? -2.725 -1.639 -2.344 1.00 72.56 86 GLY A O 1
ATOM 681 N N . LEU A 1 87 ? -2.020 0.019 -3.698 1.00 67.88 87 LEU A N 1
ATOM 682 C CA . LEU A 1 87 ? -2.442 -0.578 -4.971 1.00 67.88 87 LEU A CA 1
ATOM 683 C C . LEU A 1 87 ? -1.257 -1.109 -5.767 1.00 67.88 87 LEU A C 1
ATOM 685 O O . LEU A 1 87 ? -0.217 -0.459 -5.818 1.00 67.88 87 LEU A O 1
ATOM 689 N N . GLY A 1 88 ? -1.451 -2.228 -6.455 1.00 67.75 88 GLY A N 1
ATOM 690 C CA . GLY A 1 88 ? -0.398 -2.864 -7.241 1.00 67.75 88 GLY A CA 1
ATOM 691 C C . GLY A 1 88 ? 0.512 -3.753 -6.403 1.00 67.75 88 GLY A C 1
ATOM 692 O O . GLY A 1 88 ? 0.201 -4.107 -5.261 1.00 67.75 88 GLY A O 1
ATOM 693 N N . GLN A 1 89 ? 1.646 -4.118 -6.993 1.00 66.56 89 GLN A N 1
ATOM 694 C CA . GLN A 1 89 ? 2.596 -5.051 -6.402 1.00 66.56 89 GLN A CA 1
ATOM 695 C C . GLN A 1 89 ? 3.131 -4.544 -5.052 1.00 66.56 89 GLN A C 1
ATOM 697 O O . GLN A 1 89 ? 3.568 -3.397 -4.913 1.00 66.56 89 GLN A O 1
ATOM 702 N N . ARG A 1 90 ? 3.105 -5.426 -4.043 1.00 77.19 90 ARG A N 1
ATOM 703 C CA . ARG A 1 90 ? 3.795 -5.211 -2.762 1.00 77.19 90 ARG A CA 1
ATOM 704 C C . ARG A 1 90 ? 5.296 -5.056 -3.028 1.00 77.19 90 ARG A C 1
ATOM 706 O O . ARG A 1 90 ? 5.782 -5.703 -3.950 1.00 77.19 90 ARG A O 1
ATOM 713 N N . PRO A 1 91 ? 6.046 -4.269 -2.237 1.00 84.94 91 PRO A N 1
ATOM 714 C CA . PRO A 1 91 ? 7.474 -4.161 -2.423 1.00 84.94 91 PRO A CA 1
ATOM 715 C C . PRO A 1 91 ? 8.151 -5.517 -2.416 1.00 84.94 91 PRO A C 1
ATOM 717 O O . PRO A 1 91 ? 7.880 -6.343 -1.540 1.00 84.94 91 PRO A O 1
ATOM 720 N N . GLN A 1 92 ? 9.034 -5.709 -3.386 1.00 78.50 92 GLN A N 1
ATOM 721 C CA . GLN A 1 92 ? 9.854 -6.903 -3.509 1.00 78.50 92 GLN A CA 1
ATOM 722 C C . GLN A 1 92 ? 11.327 -6.497 -3.579 1.00 78.50 92 GLN A C 1
ATOM 724 O O . GLN A 1 92 ? 11.641 -5.465 -4.182 1.00 78.50 92 GLN A O 1
ATOM 729 N N . PRO A 1 93 ? 12.237 -7.280 -2.978 1.00 75.56 93 PRO A N 1
ATOM 730 C CA . PRO A 1 93 ? 13.657 -7.153 -3.268 1.00 75.56 93 PRO A CA 1
ATOM 731 C C . PRO A 1 93 ? 13.880 -7.332 -4.774 1.00 75.56 93 PRO A C 1
ATOM 733 O O . PRO A 1 93 ? 13.380 -8.293 -5.362 1.00 75.56 93 PRO A O 1
ATOM 736 N N . SER A 1 94 ? 14.605 -6.421 -5.417 1.00 72.12 94 SER A N 1
ATOM 737 C CA . SER A 1 94 ? 14.998 -6.586 -6.810 1.00 72.12 94 SER A CA 1
ATOM 738 C C . SER A 1 94 ? 16.003 -7.728 -6.895 1.00 72.12 94 SER A C 1
ATOM 740 O O . SER A 1 94 ? 17.160 -7.586 -6.502 1.00 72.12 94 SER A O 1
ATOM 742 N N . SER A 1 95 ? 15.576 -8.866 -7.436 1.00 46.91 95 SER A N 1
ATOM 743 C CA . SER A 1 95 ? 16.500 -9.898 -7.893 1.00 46.91 95 SER A CA 1
ATOM 744 C C . SER A 1 95 ? 17.106 -9.428 -9.213 1.00 46.91 95 SER A C 1
ATOM 746 O O . SER A 1 95 ? 16.632 -9.807 -10.279 1.00 46.91 95 SER A O 1
ATOM 748 N N . ARG A 1 96 ? 18.081 -8.515 -9.156 1.00 41.16 96 ARG A N 1
ATOM 749 C CA . ARG A 1 96 ? 19.072 -8.324 -10.220 1.00 41.16 96 ARG A CA 1
ATOM 750 C C . ARG A 1 96 ? 20.244 -7.477 -9.739 1.00 41.16 96 ARG A C 1
ATOM 752 O O . ARG A 1 96 ? 20.087 -6.396 -9.186 1.00 41.16 96 ARG A O 1
ATOM 759 N N . VAL A 1 97 ? 21.394 -8.100 -9.952 1.00 33.44 97 VAL A N 1
ATOM 760 C CA . VAL A 1 97 ? 22.775 -7.654 -9.828 1.00 33.44 97 VAL A CA 1
ATOM 761 C C . VAL A 1 97 ? 22.943 -6.258 -10.425 1.00 33.44 97 VAL A C 1
ATOM 763 O O . VAL A 1 97 ? 22.422 -5.978 -11.502 1.00 33.44 97 VAL A O 1
ATOM 766 N N . PHE A 1 98 ? 23.654 -5.399 -9.700 1.00 34.34 98 PHE A N 1
ATOM 767 C CA . PHE A 1 98 ? 24.107 -4.096 -10.169 1.00 34.34 98 PHE A CA 1
ATOM 768 C C . PHE A 1 98 ? 24.894 -4.260 -11.476 1.00 34.34 98 PHE A C 1
ATOM 770 O O . PHE A 1 98 ? 25.909 -4.951 -11.486 1.00 34.34 98 PHE A O 1
ATOM 777 N N . GLU A 1 99 ? 24.474 -3.597 -12.550 1.00 29.41 99 GLU A N 1
ATOM 778 C CA . GLU A 1 99 ? 25.428 -3.151 -13.564 1.00 29.41 99 GLU A CA 1
ATOM 779 C C . GLU A 1 99 ? 25.768 -1.697 -13.241 1.00 29.41 99 GLU A C 1
ATOM 781 O O . GLU A 1 99 ? 24.996 -0.767 -13.476 1.00 29.41 99 GLU A O 1
ATOM 786 N N . GLU A 1 100 ? 26.915 -1.528 -12.587 1.00 33.53 100 GLU A N 1
ATOM 787 C CA . GLU A 1 100 ? 27.610 -0.254 -12.480 1.00 33.53 100 GLU A CA 1
ATOM 788 C C . GLU A 1 100 ? 28.243 0.070 -13.842 1.00 33.53 100 GLU A C 1
ATOM 790 O O . GLU A 1 100 ? 29.179 -0.589 -14.285 1.00 33.53 100 GLU A O 1
ATOM 795 N N . GLY A 1 101 ? 27.717 1.101 -14.496 1.00 30.50 101 GLY A N 1
ATOM 796 C CA . GLY A 1 101 ? 28.219 1.701 -15.733 1.00 30.50 101 GLY A CA 1
ATOM 797 C C . GLY A 1 101 ? 27.051 2.455 -16.370 1.00 30.50 101 GLY A C 1
ATOM 798 O O . GLY A 1 101 ? 26.042 1.853 -16.686 1.00 30.50 101 GLY A O 1
ATOM 799 N N . GLU A 1 102 ? 27.023 3.774 -16.512 1.00 30.17 102 GLU A N 1
ATOM 800 C CA . GLU A 1 102 ? 28.109 4.668 -16.874 1.00 30.17 102 GLU A CA 1
ATOM 801 C C . GLU A 1 102 ? 27.903 6.041 -16.222 1.00 30.17 102 GLU A C 1
ATOM 803 O O . GLU A 1 102 ? 26.829 6.646 -16.266 1.00 30.17 102 GLU A O 1
ATOM 808 N N . MET A 1 103 ? 28.979 6.560 -15.637 1.00 37.78 103 MET A N 1
ATOM 809 C CA . MET A 1 103 ? 29.128 7.980 -15.369 1.00 37.78 103 MET A CA 1
ATOM 810 C C . MET A 1 103 ? 29.501 8.649 -16.694 1.00 37.78 103 MET A C 1
ATOM 812 O O . MET A 1 103 ? 30.593 8.431 -17.210 1.00 37.78 103 MET A O 1
ATOM 816 N N . SER A 1 104 ? 28.626 9.481 -17.246 1.00 32.50 104 SER A N 1
ATOM 817 C CA . SER A 1 104 ? 29.039 10.506 -18.204 1.00 32.50 104 SER A CA 1
ATOM 818 C C . SER A 1 104 ? 28.242 11.774 -17.962 1.00 32.50 104 SER A C 1
ATOM 820 O O . SER A 1 104 ? 27.029 11.851 -18.140 1.00 32.50 104 SER A O 1
ATOM 822 N N . ALA A 1 105 ? 28.975 12.760 -17.460 1.00 37.31 105 ALA A N 1
ATOM 823 C CA . ALA A 1 105 ? 28.534 14.118 -17.272 1.00 37.31 105 ALA A CA 1
ATOM 824 C C . ALA A 1 105 ? 28.408 14.816 -18.630 1.00 37.31 105 ALA A C 1
ATOM 826 O O . ALA A 1 105 ? 29.407 15.035 -19.305 1.00 37.31 105 ALA A O 1
ATOM 827 N N . SER A 1 106 ? 27.201 15.245 -18.974 1.00 35.44 106 SER A N 1
ATOM 828 C CA . SER A 1 106 ? 26.961 16.480 -19.725 1.00 35.44 106 SER A CA 1
ATOM 829 C C . SER A 1 106 ? 25.480 16.818 -19.610 1.00 35.44 106 SER A C 1
ATOM 831 O O . SER A 1 106 ? 24.624 15.959 -19.810 1.00 35.44 106 SER A O 1
ATOM 833 N N . GLY A 1 107 ? 25.202 18.045 -19.176 1.00 33.72 107 GLY A N 1
ATOM 834 C CA . GLY A 1 107 ? 23.865 18.529 -18.876 1.00 33.72 107 GLY A CA 1
ATOM 835 C C . GLY A 1 107 ? 22.957 18.687 -20.094 1.00 33.72 107 GLY A C 1
ATOM 836 O O . GLY A 1 107 ? 23.360 18.503 -21.235 1.00 33.72 107 GLY A O 1
ATOM 837 N N . GLU A 1 108 ? 21.740 19.119 -19.763 1.00 30.81 108 GLU A N 1
ATOM 838 C CA . GLU A 1 108 ? 20.660 19.573 -20.650 1.00 30.81 108 GLU A CA 1
ATOM 839 C C . GLU A 1 108 ? 19.669 18.493 -21.123 1.00 30.81 108 GLU A C 1
ATOM 841 O O . GLU A 1 108 ? 19.691 17.989 -22.237 1.00 30.81 108 GLU A O 1
ATOM 846 N N . ALA A 1 109 ? 18.747 18.184 -20.198 1.00 37.09 109 ALA A N 1
ATOM 847 C CA . ALA A 1 109 ? 17.303 18.007 -20.402 1.00 37.09 109 ALA A CA 1
ATOM 848 C C . ALA A 1 109 ? 16.836 17.296 -21.691 1.00 37.09 109 ALA A C 1
ATOM 850 O O . ALA A 1 109 ? 15.918 17.751 -22.371 1.00 37.09 109 ALA A O 1
ATOM 851 N N . GLY A 1 110 ? 17.413 16.131 -21.974 1.00 26.45 110 GLY A N 1
ATOM 852 C CA . GLY A 1 110 ? 16.878 15.158 -22.919 1.00 26.45 110 GLY A CA 1
ATOM 853 C C . GLY A 1 110 ? 15.852 14.256 -22.240 1.00 26.45 110 GLY A C 1
ATOM 854 O O . GLY A 1 110 ? 16.176 13.469 -21.353 1.00 26.45 110 GLY A O 1
ATOM 855 N N . VAL A 1 111 ? 14.598 14.381 -22.658 1.00 48.41 111 VAL A N 1
ATOM 856 C CA . VAL A 1 111 ? 13.525 13.432 -22.361 1.00 48.41 111 VAL A CA 1
ATOM 857 C C . VAL A 1 111 ? 13.935 12.070 -22.934 1.00 48.41 111 VAL A C 1
ATOM 859 O O . VAL A 1 111 ? 14.092 11.945 -24.145 1.00 48.41 111 VAL A O 1
ATOM 862 N N . ALA A 1 112 ? 14.112 11.056 -22.088 1.00 32.16 112 ALA A N 1
ATOM 863 C CA . ALA A 1 112 ? 14.324 9.674 -22.516 1.00 32.16 112 ALA A CA 1
ATOM 864 C C . ALA A 1 112 ? 13.532 8.710 -21.612 1.00 32.16 112 ALA A C 1
ATOM 866 O O . ALA A 1 112 ? 13.245 9.037 -20.458 1.00 32.16 112 ALA A O 1
ATOM 867 N N . PRO A 1 113 ? 13.051 7.593 -22.176 1.00 40.88 113 PRO A N 1
ATOM 868 C CA . PRO A 1 113 ? 11.639 7.255 -22.114 1.00 40.88 113 PRO A CA 1
ATOM 869 C C . PRO A 1 113 ? 11.282 6.303 -20.975 1.00 40.88 113 PRO A C 1
ATOM 871 O O . PRO A 1 113 ? 12.025 5.403 -20.598 1.00 40.88 113 PRO A O 1
ATOM 874 N N . VAL A 1 114 ? 10.061 6.504 -20.487 1.00 44.06 114 VAL A N 1
ATOM 875 C CA . VAL A 1 114 ? 9.283 5.560 -19.689 1.00 44.06 114 VAL A CA 1
ATOM 876 C C . VAL A 1 114 ? 9.142 4.262 -20.482 1.00 44.06 114 VAL A C 1
ATOM 878 O O . VAL A 1 114 ? 8.541 4.259 -21.554 1.00 44.06 114 VAL A O 1
ATOM 881 N N . GLY A 1 115 ? 9.683 3.175 -19.946 1.00 40.06 115 GLY A N 1
ATOM 882 C CA . GLY A 1 115 ? 9.601 1.852 -20.545 1.00 40.06 115 GLY A CA 1
ATOM 883 C C . GLY A 1 115 ? 9.419 0.772 -19.491 1.00 40.06 115 GLY A C 1
ATOM 884 O O . GLY A 1 115 ? 10.341 0.007 -19.268 1.00 40.06 115 GLY A O 1
ATOM 885 N N . GLU A 1 116 ? 8.243 0.734 -18.862 1.00 36.28 116 GLU A N 1
ATOM 886 C CA . GLU A 1 116 ? 7.404 -0.474 -18.806 1.00 36.28 116 GLU A CA 1
ATOM 887 C C . GLU A 1 116 ? 5.933 -0.031 -18.998 1.00 36.28 116 GLU A C 1
ATOM 889 O O . GLU A 1 116 ? 5.583 1.103 -18.649 1.00 36.28 116 GLU A O 1
ATOM 894 N N . PRO A 1 117 ? 5.120 -0.812 -19.729 1.00 45.59 117 PRO A N 1
ATOM 895 C CA . PRO A 1 117 ? 4.235 -0.279 -20.759 1.00 45.59 117 PRO A CA 1
ATOM 896 C C . PRO A 1 117 ? 2.839 0.123 -20.259 1.00 45.59 117 PRO A C 1
ATOM 898 O O . PRO A 1 117 ? 2.387 -0.200 -19.168 1.00 45.59 117 PRO A O 1
ATOM 901 N N . ASN A 1 118 ? 2.144 0.831 -21.144 1.00 54.12 118 ASN A N 1
ATOM 902 C CA . ASN A 1 118 ? 0.758 1.311 -21.129 1.00 54.12 118 ASN A CA 1
ATOM 903 C C . ASN A 1 118 ? -0.308 0.407 -20.447 1.00 54.12 118 ASN A C 1
ATOM 905 O O . ASN A 1 118 ? -1.351 0.909 -20.028 1.00 54.12 118 ASN A O 1
ATOM 909 N N . GLU A 1 119 ? -0.060 -0.896 -20.316 1.00 52.25 119 GLU A N 1
ATOM 910 C CA . GLU A 1 119 ? -0.978 -1.892 -19.748 1.00 52.25 119 GLU A CA 1
ATOM 911 C C . GLU A 1 119 ? -1.199 -1.709 -18.244 1.00 52.25 119 GLU A C 1
ATOM 913 O O . GLU A 1 119 ? -2.346 -1.635 -17.810 1.00 52.25 119 GLU A O 1
ATOM 918 N N . ASP A 1 120 ? -0.141 -1.489 -17.458 1.00 62.38 120 ASP A N 1
ATOM 919 C CA . ASP A 1 120 ? -0.273 -1.233 -16.016 1.00 62.38 120 ASP A CA 1
ATOM 920 C C . ASP A 1 120 ? -1.107 0.021 -15.746 1.00 62.38 120 ASP A C 1
ATOM 922 O O . ASP A 1 120 ? -1.921 0.081 -14.821 1.00 62.38 120 ASP A O 1
ATOM 926 N N . ARG A 1 121 ? -0.945 1.043 -16.593 1.00 63.78 121 ARG A N 1
ATOM 927 C CA . ARG A 1 121 ? -1.731 2.274 -16.500 1.00 63.78 121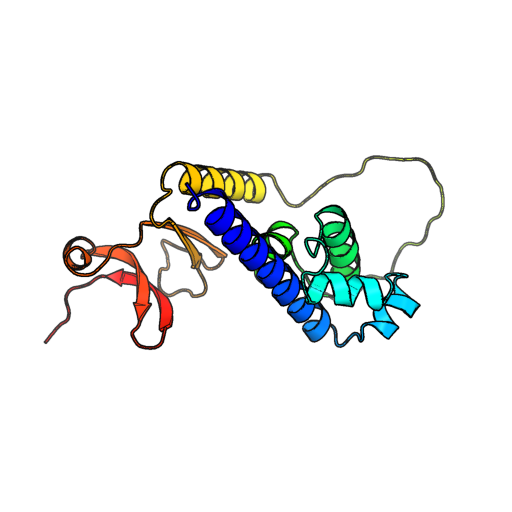 ARG A CA 1
ATOM 928 C C . ARG A 1 121 ? -3.191 2.039 -16.889 1.00 63.78 121 ARG A C 1
ATOM 930 O O . ARG A 1 121 ? -4.072 2.612 -16.248 1.00 63.78 121 ARG A O 1
ATOM 937 N N . ALA A 1 122 ? -3.454 1.223 -17.909 1.00 70.81 122 ALA A N 1
ATOM 938 C CA . ALA A 1 122 ? -4.805 0.860 -18.326 1.00 70.81 122 ALA A CA 1
ATOM 939 C C . ALA A 1 122 ? -5.530 0.048 -17.240 1.00 70.81 122 ALA A C 1
ATOM 941 O O . ALA A 1 122 ? -6.626 0.435 -16.836 1.00 70.81 122 ALA A O 1
ATOM 942 N N . ILE A 1 123 ? -4.875 -0.976 -16.685 1.00 76.00 123 ILE A N 1
ATOM 943 C CA . ILE A 1 123 ? -5.395 -1.803 -15.586 1.00 76.00 123 ILE A CA 1
ATOM 944 C C . ILE A 1 123 ? -5.695 -0.936 -14.360 1.00 76.00 123 ILE A C 1
ATOM 946 O O . ILE A 1 123 ? -6.768 -1.027 -13.763 1.00 76.00 123 ILE A O 1
ATOM 950 N N . VAL A 1 124 ? -4.783 -0.028 -14.000 1.00 72.31 124 VAL A N 1
ATOM 951 C CA . VAL A 1 124 ? -5.002 0.906 -12.887 1.00 72.31 124 VAL A CA 1
ATOM 952 C C . VAL A 1 124 ? -6.204 1.814 -13.144 1.00 72.31 124 VAL A C 1
ATOM 954 O O . VAL A 1 124 ? -7.025 2.003 -12.245 1.00 72.31 124 VAL A O 1
ATOM 957 N N . ASN A 1 125 ? -6.337 2.372 -14.349 1.00 74.25 125 ASN A N 1
ATOM 958 C CA . ASN A 1 125 ? -7.490 3.201 -14.699 1.00 74.25 125 ASN A CA 1
ATOM 959 C C . ASN A 1 125 ? -8.802 2.406 -14.622 1.00 74.25 125 ASN A C 1
ATOM 961 O O . ASN A 1 125 ? -9.806 2.932 -14.138 1.00 74.25 125 ASN A O 1
ATOM 965 N N . GLU A 1 126 ? -8.791 1.141 -15.037 1.00 84.19 126 GLU A N 1
ATOM 966 C CA . GLU A 1 126 ? -9.952 0.258 -14.970 1.00 84.19 126 GLU A CA 1
ATOM 967 C C . GLU A 1 126 ? -10.339 -0.079 -13.524 1.00 84.19 126 GLU A C 1
ATOM 969 O O . GLU A 1 126 ? -11.510 0.041 -13.160 1.00 84.19 126 GLU A O 1
ATOM 974 N N . LEU A 1 127 ? -9.371 -0.376 -12.651 1.00 79.56 127 LEU A N 1
ATOM 975 C CA . LEU A 1 127 ? -9.622 -0.579 -11.218 1.00 79.56 127 LEU A CA 1
ATOM 976 C C . LEU A 1 127 ? -10.177 0.688 -10.547 1.00 79.56 127 LEU A C 1
ATOM 978 O O . LEU A 1 127 ? -11.100 0.623 -9.728 1.00 79.56 127 LEU A O 1
ATOM 982 N N . LEU A 1 128 ? -9.668 1.866 -10.920 1.00 78.06 128 LEU A N 1
ATOM 983 C CA . LEU A 1 128 ? -10.200 3.143 -10.439 1.00 78.06 128 LEU A CA 1
ATOM 984 C C . LEU A 1 128 ? -11.651 3.355 -10.890 1.00 78.06 128 LEU A C 1
ATOM 986 O O . LEU A 1 128 ? -12.493 3.718 -10.063 1.00 78.06 128 LEU A O 1
ATOM 990 N N . ALA A 1 129 ? -11.959 3.087 -12.160 1.00 81.81 129 ALA A N 1
ATOM 991 C CA . ALA A 1 129 ? -13.320 3.154 -12.686 1.00 81.81 129 ALA A CA 1
ATOM 992 C C . ALA A 1 129 ? -14.244 2.139 -11.990 1.00 81.81 129 ALA A C 1
ATOM 994 O O . ALA A 1 129 ? -15.353 2.483 -11.573 1.00 81.81 129 ALA A O 1
ATOM 995 N N . PHE A 1 130 ? -13.772 0.910 -11.767 1.00 84.56 130 PHE A N 1
ATOM 996 C CA . PHE A 1 130 ? -14.508 -0.123 -11.044 1.00 84.56 130 PHE A CA 1
ATOM 997 C C . PHE A 1 130 ? -14.870 0.329 -9.625 1.00 84.56 130 PHE A C 1
ATOM 999 O O . PHE A 1 130 ? -16.019 0.176 -9.209 1.00 84.56 130 PHE A O 1
ATOM 1006 N N . ARG A 1 131 ? -13.937 0.934 -8.882 1.00 77.94 131 ARG A N 1
ATOM 1007 C CA . ARG A 1 131 ? -14.214 1.476 -7.540 1.00 77.94 131 ARG A CA 1
ATOM 1008 C C . ARG A 1 131 ? -15.253 2.585 -7.553 1.00 77.94 131 ARG A C 1
ATOM 1010 O O . ARG A 1 131 ? -16.143 2.585 -6.704 1.00 77.94 131 ARG A O 1
ATOM 1017 N N . GLN A 1 132 ? -15.129 3.523 -8.490 1.00 76.69 132 GLN A N 1
ATOM 1018 C CA . GLN A 1 132 ? -16.063 4.643 -8.622 1.00 76.69 132 GLN A CA 1
ATOM 1019 C C . GLN A 1 132 ? -17.483 4.145 -8.902 1.00 76.69 132 GLN A C 1
ATOM 1021 O O . GLN A 1 132 ? -18.433 4.596 -8.264 1.00 76.69 132 GLN A O 1
ATOM 1026 N N . ASN A 1 133 ? -17.610 3.147 -9.777 1.00 84.38 133 ASN A N 1
ATOM 1027 C CA . ASN A 1 133 ? -18.894 2.554 -10.142 1.00 84.38 133 ASN A CA 1
ATOM 1028 C C . ASN A 1 133 ? -19.463 1.626 -9.057 1.00 84.38 133 ASN A C 1
ATOM 1030 O O . ASN A 1 133 ? -20.654 1.316 -9.067 1.00 84.38 133 ASN A O 1
ATOM 1034 N N . ASN A 1 134 ? -18.640 1.184 -8.099 1.00 80.50 134 ASN A N 1
ATOM 1035 C CA . ASN A 1 134 ? -19.022 0.211 -7.075 1.00 80.50 134 ASN A CA 1
ATOM 1036 C C . ASN A 1 134 ? -18.645 0.683 -5.656 1.00 80.50 134 ASN A C 1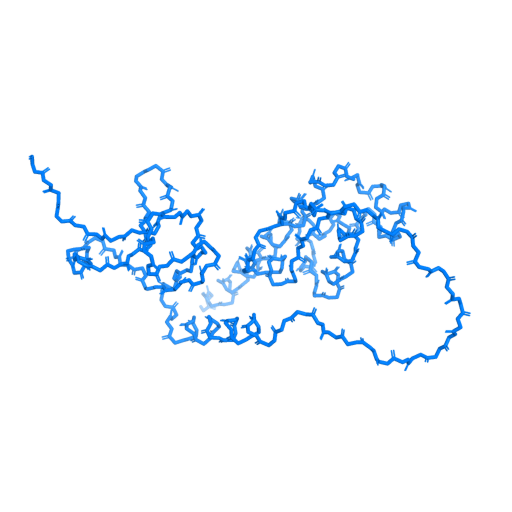
ATOM 1038 O O . ASN A 1 134 ? -17.886 0.004 -4.965 1.00 80.50 134 ASN A O 1
ATOM 1042 N N . PRO A 1 135 ? -19.212 1.802 -5.161 1.00 75.69 135 PRO A N 1
ATOM 1043 C CA . PRO A 1 135 ? -18.732 2.489 -3.957 1.00 75.69 135 PRO A CA 1
ATOM 1044 C C . PRO A 1 135 ? -18.998 1.745 -2.643 1.00 75.69 135 PRO A C 1
ATOM 1046 O O . PRO A 1 135 ? -18.413 2.085 -1.618 1.00 75.69 135 PRO A O 1
ATOM 1049 N N . LYS A 1 136 ? -19.906 0.760 -2.637 1.00 74.81 136 LYS A N 1
ATOM 1050 C CA . LYS A 1 136 ? -20.352 0.122 -1.393 1.00 74.81 136 LYS A CA 1
ATOM 1051 C C . LYS A 1 136 ? -19.306 -0.827 -0.817 1.00 74.81 136 LYS A C 1
ATOM 1053 O O . LYS A 1 136 ? -19.024 -0.706 0.362 1.00 74.81 136 LYS A O 1
ATOM 1058 N N . ASN A 1 137 ? -18.751 -1.747 -1.614 1.00 77.19 137 ASN A N 1
ATOM 1059 C CA . ASN A 1 137 ? -17.759 -2.730 -1.150 1.00 77.19 137 ASN A CA 1
ATOM 1060 C C . ASN A 1 137 ? -16.920 -3.313 -2.311 1.00 77.19 137 ASN A C 1
ATOM 1062 O O . ASN A 1 137 ? -17.065 -4.502 -2.626 1.00 77.19 137 ASN A O 1
ATOM 1066 N N . PRO A 1 138 ? -16.085 -2.510 -2.991 1.00 85.44 138 PRO A N 1
ATOM 1067 C CA . PRO A 1 138 ? -15.164 -3.045 -3.982 1.00 85.44 138 PRO A CA 1
ATOM 1068 C C . PRO A 1 138 ? -14.038 -3.803 -3.267 1.00 85.44 138 PRO A C 1
ATOM 1070 O O . PRO A 1 138 ? -13.493 -3.331 -2.268 1.00 85.44 138 PRO A O 1
ATOM 1073 N N . VAL A 1 139 ? -13.710 -4.986 -3.771 1.00 84.44 139 VAL A N 1
ATOM 1074 C CA . VAL A 1 139 ? -12.573 -5.797 -3.329 1.00 84.44 139 VAL A CA 1
ATOM 1075 C C . VAL A 1 139 ? -11.684 -6.011 -4.534 1.00 84.44 139 VAL A C 1
ATOM 1077 O O . VAL A 1 139 ? -12.179 -6.303 -5.617 1.00 84.44 139 VAL A O 1
ATOM 1080 N N . GLU A 1 140 ? -10.385 -5.869 -4.334 1.00 84.94 140 GLU A N 1
ATOM 1081 C CA . GLU A 1 140 ? -9.369 -6.096 -5.352 1.00 84.94 140 GLU A CA 1
ATOM 1082 C C . GLU A 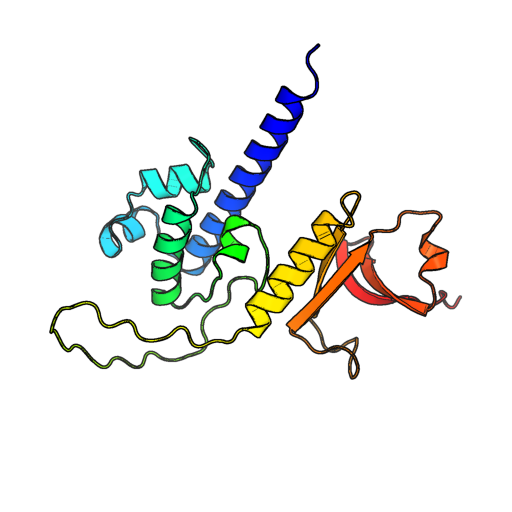1 140 ? -8.373 -7.109 -4.823 1.00 84.94 140 GLU A C 1
ATOM 1084 O O . GLU A 1 140 ? -8.108 -7.157 -3.618 1.00 84.94 140 GLU A O 1
ATOM 1089 N N . TYR A 1 141 ? -7.837 -7.917 -5.722 1.00 86.50 141 TYR A N 1
ATOM 1090 C CA . TYR A 1 141 ? -6.877 -8.952 -5.394 1.00 86.50 141 TYR A CA 1
ATOM 1091 C C . TYR A 1 141 ? -5.927 -9.152 -6.571 1.00 86.50 141 TYR A C 1
ATOM 1093 O O . TYR A 1 141 ? -6.322 -9.007 -7.726 1.00 86.50 141 TYR A O 1
ATOM 1101 N N . ILE A 1 142 ? -4.672 -9.458 -6.258 1.00 83.94 142 ILE A N 1
ATOM 1102 C CA . ILE A 1 142 ? -3.678 -9.880 -7.241 1.00 83.94 142 ILE A CA 1
ATOM 1103 C C . ILE A 1 142 ? -3.501 -11.373 -7.042 1.00 83.94 142 ILE A C 1
ATOM 1105 O O . ILE A 1 142 ? -3.243 -11.810 -5.917 1.00 83.94 142 ILE A O 1
ATOM 1109 N N . VAL A 1 143 ? -3.657 -12.143 -8.114 1.00 87.25 143 VAL A N 1
ATOM 1110 C CA . VAL A 1 143 ? -3.528 -13.599 -8.066 1.00 87.25 143 VAL A CA 1
ATOM 1111 C C . VAL A 1 143 ? -2.132 -13.968 -7.563 1.00 87.25 143 VAL A C 1
ATOM 1113 O O . VAL A 1 143 ? -1.126 -13.625 -8.181 1.00 87.25 143 VAL A O 1
ATOM 1116 N N . ALA A 1 144 ? -2.081 -14.631 -6.404 1.00 82.25 144 ALA A N 1
ATOM 1117 C CA . ALA A 1 144 ? -0.840 -14.928 -5.686 1.00 82.25 144 ALA A CA 1
ATOM 1118 C C . ALA A 1 144 ? -0.343 -16.371 -5.877 1.00 82.25 144 ALA A C 1
ATOM 1120 O O . ALA A 1 144 ? 0.782 -16.684 -5.494 1.00 82.25 144 ALA A O 1
ATOM 1121 N N . ASP A 1 145 ? -1.168 -17.251 -6.450 1.00 85.94 145 ASP A N 1
ATOM 1122 C CA . ASP A 1 145 ? -0.849 -18.660 -6.670 1.00 85.94 145 ASP A CA 1
ATOM 1123 C C . ASP A 1 145 ? -1.423 -19.185 -7.996 1.00 85.94 145 ASP A C 1
ATOM 1125 O O . ASP A 1 145 ? -2.232 -18.533 -8.653 1.00 85.94 145 ASP A O 1
ATOM 1129 N N . ASN A 1 146 ? -1.010 -20.394 -8.380 1.00 88.94 146 ASN A N 1
ATOM 1130 C CA . ASN A 1 146 ? -1.442 -21.050 -9.619 1.00 88.94 146 ASN A CA 1
ATOM 1131 C C . ASN A 1 146 ? -2.766 -21.830 -9.475 1.00 88.94 146 ASN A C 1
ATOM 1133 O O . ASN A 1 146 ? -3.117 -22.615 -10.354 1.00 88.94 146 ASN A O 1
ATOM 1137 N N . GLY A 1 147 ? -3.509 -21.660 -8.375 1.00 87.56 147 GLY A N 1
ATOM 1138 C CA . GLY A 1 147 ? -4.701 -22.457 -8.061 1.00 87.56 147 GLY A CA 1
ATOM 1139 C C . GLY A 1 147 ? -5.897 -22.220 -8.989 1.00 87.56 147 GLY A C 1
ATOM 1140 O O . GLY A 1 147 ? -6.858 -22.983 -8.946 1.00 87.56 147 GLY A O 1
ATOM 1141 N N . MET A 1 148 ? -5.836 -21.179 -9.822 1.00 93.62 148 MET A N 1
ATOM 1142 C CA . MET A 1 148 ? -6.871 -20.799 -10.793 1.00 93.62 148 MET A CA 1
ATOM 1143 C C . MET A 1 148 ? -6.392 -20.885 -12.252 1.00 93.62 148 MET A C 1
ATOM 1145 O O . MET A 1 148 ? -7.082 -20.430 -13.169 1.00 93.62 148 MET A O 1
ATOM 1149 N N . GLY A 1 149 ? -5.232 -21.509 -12.482 1.00 91.38 149 GLY A N 1
ATOM 1150 C CA . GLY A 1 149 ? -4.763 -21.830 -13.826 1.00 91.38 149 GLY A CA 1
ATOM 1151 C C . GLY A 1 149 ? -5.686 -22.842 -14.533 1.00 91.38 149 GLY A C 1
ATOM 1152 O O . GLY A 1 149 ? -6.354 -23.640 -13.871 1.00 91.38 149 GLY A O 1
ATOM 1153 N N . PRO A 1 150 ? -5.747 -22.839 -15.877 1.00 91.25 150 PRO A N 1
ATOM 1154 C CA . PRO A 1 150 ? -4.983 -21.990 -16.796 1.00 91.25 150 PRO A CA 1
ATOM 1155 C C . PRO A 1 150 ? -5.641 -20.629 -17.094 1.00 91.25 150 PRO A C 1
ATOM 1157 O O . PRO A 1 150 ? -5.099 -19.862 -17.877 1.00 91.25 150 PRO A O 1
ATOM 1160 N N . PHE A 1 151 ? -6.817 -20.343 -16.526 1.00 92.81 151 PHE A N 1
ATOM 1161 C CA . PHE A 1 151 ? -7.608 -19.157 -16.881 1.00 92.81 151 PHE A CA 1
ATOM 1162 C C . PHE A 1 151 ? -7.123 -17.871 -16.214 1.00 92.81 151 PHE A C 1
ATOM 1164 O O . PHE A 1 151 ? -7.357 -16.794 -16.751 1.00 92.81 151 PHE A O 1
ATOM 1171 N N . TYR A 1 152 ? -6.466 -17.997 -15.062 1.00 91.06 152 TYR A N 1
ATOM 1172 C CA . TYR A 1 152 ? -5.894 -16.882 -14.321 1.00 91.06 152 TYR A CA 1
ATOM 1173 C C . TYR A 1 152 ? -4.448 -17.197 -13.957 1.00 91.06 152 TYR A C 1
ATOM 1175 O O . TYR A 1 152 ? -4.159 -18.268 -13.409 1.00 91.06 152 TYR A O 1
ATOM 1183 N N . ALA A 1 153 ? -3.555 -16.265 -14.264 1.00 87.12 153 ALA A N 1
ATOM 1184 C CA . ALA A 1 153 ? -2.131 -16.355 -13.998 1.00 87.12 153 ALA A CA 1
ATOM 1185 C C . ALA A 1 153 ? -1.752 -15.577 -12.733 1.00 87.12 153 ALA A C 1
ATOM 1187 O O . ALA A 1 153 ? -2.407 -14.611 -12.340 1.00 87.12 153 ALA A O 1
ATOM 1188 N N . VAL A 1 154 ? -0.655 -15.987 -12.093 1.00 85.31 154 VAL A N 1
ATOM 1189 C CA . VAL A 1 154 ? -0.047 -15.209 -11.006 1.00 85.31 154 VAL A CA 1
ATOM 1190 C C . VAL A 1 154 ? 0.314 -13.819 -11.527 1.00 85.31 154 VAL A C 1
ATOM 1192 O O . VAL A 1 154 ? 0.978 -13.695 -12.551 1.00 85.31 154 VAL A O 1
ATOM 1195 N N . GLY A 1 155 ? -0.104 -12.786 -10.798 1.00 79.62 155 GLY A N 1
ATOM 1196 C CA . GLY A 1 155 ? 0.058 -11.387 -11.200 1.00 79.62 155 GLY A CA 1
ATOM 1197 C C . GLY A 1 155 ? -1.193 -10.751 -11.811 1.00 79.62 155 GLY A C 1
ATOM 1198 O O . GLY A 1 155 ? -1.264 -9.524 -11.836 1.00 79.62 155 GLY A O 1
ATOM 1199 N N . ASP A 1 156 ? -2.201 -11.536 -12.208 1.00 83.69 156 ASP A N 1
ATOM 1200 C CA . ASP A 1 156 ? -3.455 -10.987 -12.732 1.00 83.69 156 ASP A CA 1
ATOM 1201 C C . ASP A 1 156 ? -4.178 -10.136 -11.682 1.00 83.69 156 ASP A C 1
ATOM 1203 O O . ASP A 1 156 ? -4.287 -10.502 -10.504 1.00 83.69 156 ASP A O 1
ATOM 1207 N N . TYR A 1 157 ? -4.723 -9.006 -12.132 1.00 86.00 157 TYR A N 1
ATOM 1208 C CA . TYR A 1 157 ? -5.563 -8.133 -11.322 1.00 86.00 157 TYR A CA 1
ATOM 1209 C C . TYR A 1 157 ? -7.021 -8.552 -11.442 1.00 86.00 157 TYR A C 1
ATOM 1211 O O . TYR A 1 157 ? -7.592 -8.566 -12.531 1.00 86.00 157 TYR A O 1
ATOM 1219 N N . ILE A 1 158 ? -7.653 -8.824 -10.306 1.00 89.88 158 ILE A N 1
ATOM 1220 C CA . ILE A 1 158 ? -9.079 -9.128 -10.244 1.00 89.88 158 ILE A CA 1
ATOM 1221 C C . ILE A 1 158 ? -9.786 -8.181 -9.282 1.00 89.88 158 ILE A C 1
ATOM 1223 O O . ILE A 1 158 ? -9.247 -7.770 -8.250 1.00 89.88 158 ILE A O 1
ATOM 1227 N N . ALA A 1 159 ? -11.031 -7.851 -9.610 1.00 89.25 159 ALA A N 1
ATOM 1228 C CA . ALA A 1 159 ? -11.881 -7.023 -8.775 1.00 89.25 159 ALA A CA 1
ATOM 1229 C C . ALA A 1 159 ? -13.287 -7.615 -8.675 1.00 89.25 159 ALA A C 1
ATOM 1231 O O . ALA A 1 159 ? -13.817 -8.202 -9.616 1.00 89.25 159 ALA A O 1
ATOM 1232 N N . GLY A 1 160 ? -13.907 -7.455 -7.512 1.00 89.62 160 GLY A N 1
ATOM 1233 C CA . GLY A 1 160 ? -15.218 -8.008 -7.214 1.00 89.62 160 GLY A CA 1
ATOM 1234 C C . GLY A 1 160 ? -15.998 -7.151 -6.230 1.00 89.62 160 GLY A C 1
ATOM 1235 O O . GLY A 1 160 ? -15.474 -6.253 -5.573 1.00 89.62 160 GLY A O 1
ATOM 1236 N N . LYS A 1 161 ? -17.296 -7.431 -6.124 1.00 87.75 161 LYS A N 1
ATOM 1237 C CA . LYS A 1 161 ? -18.168 -6.838 -5.104 1.00 87.75 161 LYS A CA 1
ATOM 1238 C C . LYS A 1 161 ? -18.247 -7.794 -3.929 1.00 87.75 161 LYS A C 1
ATOM 1240 O O . LYS A 1 161 ? -18.676 -8.933 -4.113 1.00 87.75 161 LYS A O 1
ATOM 1245 N N . ARG A 1 162 ? -17.897 -7.335 -2.726 1.00 86.38 162 ARG A N 1
ATOM 1246 C CA . ARG A 1 162 ? -18.055 -8.159 -1.520 1.00 86.38 162 ARG A CA 1
ATOM 1247 C C . ARG A 1 162 ? -19.527 -8.531 -1.342 1.00 86.38 162 ARG A C 1
ATOM 1249 O O . ARG A 1 162 ? -20.395 -7.654 -1.335 1.00 86.38 162 ARG A O 1
ATOM 1256 N N . ARG A 1 163 ? -19.795 -9.824 -1.170 1.00 80.81 163 ARG A N 1
ATOM 1257 C CA . ARG A 1 163 ? -21.106 -10.347 -0.774 1.00 80.81 163 ARG A CA 1
ATOM 1258 C C . ARG A 1 163 ? -21.050 -10.773 0.688 1.00 80.81 163 ARG A C 1
ATOM 1260 O O . ARG A 1 163 ? -20.036 -11.295 1.138 1.00 80.81 163 ARG A O 1
ATOM 1267 N N . PHE A 1 164 ? -22.135 -10.537 1.418 1.00 77.31 164 PHE A N 1
ATOM 1268 C CA . PHE A 1 164 ? -22.270 -10.925 2.822 1.00 77.31 164 PHE A CA 1
ATOM 1269 C C . PHE A 1 164 ? -23.407 -11.938 2.995 1.00 77.31 164 PHE A C 1
ATOM 1271 O O . PHE A 1 164 ? -24.423 -11.860 2.296 1.00 77.31 164 PHE A O 1
ATOM 1278 N N . ALA A 1 165 ? -23.208 -12.851 3.949 1.00 68.25 165 ALA A N 1
ATOM 1279 C CA . ALA A 1 165 ? -24.165 -13.804 4.517 1.00 68.25 165 ALA A CA 1
ATOM 1280 C C . ALA A 1 165 ? -25.232 -14.361 3.542 1.00 68.25 165 ALA A C 1
ATOM 1282 O O . ALA A 1 165 ? -24.877 -15.282 2.811 1.00 68.25 165 ALA A O 1
ATOM 1283 N N . PRO A 1 166 ? -26.492 -13.880 3.447 1.00 64.88 166 PRO A N 1
ATOM 1284 C CA . PRO A 1 166 ? -27.518 -14.612 2.690 1.00 64.88 166 PRO A CA 1
ATOM 1285 C C . PRO A 1 166 ? -27.254 -14.687 1.175 1.00 64.88 166 PRO A C 1
ATOM 1287 O O . PRO A 1 166 ? -27.913 -15.439 0.473 1.00 64.88 166 PRO A O 1
ATOM 1290 N N . HIS A 1 167 ? -26.277 -13.939 0.653 1.00 69.94 167 HIS A N 1
ATOM 1291 C CA . HIS A 1 167 ? -25.944 -13.929 -0.772 1.00 69.94 167 HIS A CA 1
ATOM 1292 C C . HIS A 1 167 ? -24.730 -14.796 -1.127 1.00 69.94 167 HIS A C 1
ATOM 1294 O O . HIS A 1 167 ? -24.309 -14.785 -2.283 1.00 69.94 167 HIS A O 1
ATOM 1300 N N . VAL A 1 168 ? -24.134 -15.524 -0.177 1.00 77.00 168 VAL A N 1
ATOM 1301 C CA . VAL A 1 168 ? -22.984 -16.399 -0.477 1.00 77.00 168 VAL A CA 1
ATOM 1302 C C . VAL A 1 168 ? -23.393 -17.543 -1.406 1.00 77.00 168 VAL A C 1
ATOM 1304 O O . VAL A 1 168 ? -22.632 -17.897 -2.298 1.00 77.00 168 VAL A O 1
ATOM 1307 N N . GLU A 1 169 ? -24.622 -18.050 -1.295 1.00 81.88 169 GLU A N 1
ATOM 1308 C CA . GLU A 1 169 ? -25.137 -19.087 -2.202 1.00 81.88 169 GLU A CA 1
ATOM 1309 C C . GLU A 1 169 ? -25.183 -18.621 -3.663 1.00 81.88 169 GLU A C 1
ATOM 1311 O O . GLU A 1 169 ? -24.901 -19.395 -4.572 1.00 81.88 169 GLU A O 1
ATOM 1316 N N . SER A 1 170 ? -25.421 -17.327 -3.906 1.00 84.62 170 SER A N 1
ATOM 1317 C CA . SER A 1 170 ? -25.368 -16.756 -5.261 1.00 84.62 170 SER A CA 1
ATOM 1318 C C . SER A 1 170 ? -23.959 -16.724 -5.869 1.00 84.62 170 SER A C 1
ATOM 1320 O O . SER A 1 170 ? -23.809 -16.371 -7.036 1.00 84.62 170 SER A O 1
ATOM 1322 N N . ALA A 1 171 ? -22.928 -17.048 -5.082 1.00 86.81 171 ALA A N 1
ATOM 1323 C CA . ALA A 1 171 ? -21.549 -17.159 -5.538 1.00 86.81 171 ALA A CA 1
ATOM 1324 C C . ALA A 1 171 ? -21.174 -18.586 -5.973 1.00 86.81 171 ALA A C 1
ATOM 1326 O O . ALA A 1 171 ? -20.075 -18.787 -6.486 1.00 86.81 171 ALA A O 1
ATOM 1327 N N . LEU A 1 172 ? -22.059 -19.574 -5.790 1.00 90.00 172 LEU A N 1
ATOM 1328 C CA . LEU A 1 172 ? -21.810 -20.949 -6.221 1.00 90.00 172 LEU A CA 1
ATOM 1329 C C . LEU A 1 172 ? -21.537 -21.004 -7.730 1.00 90.00 172 LEU A C 1
ATOM 1331 O O . LEU A 1 172 ? -22.291 -20.468 -8.538 1.00 90.00 172 LEU A O 1
ATOM 1335 N N . GLY A 1 173 ? -20.440 -21.662 -8.102 1.00 89.44 173 GLY A N 1
ATOM 1336 C CA . GLY A 1 173 ? -19.980 -21.774 -9.484 1.00 89.44 173 GLY A CA 1
ATOM 1337 C C . GLY A 1 173 ? -19.215 -20.555 -10.007 1.00 89.44 173 GLY A C 1
ATOM 1338 O O . GLY A 1 173 ? -18.666 -20.641 -11.104 1.00 89.44 173 GLY A O 1
ATOM 1339 N N . LEU A 1 174 ? -19.128 -19.461 -9.242 1.00 92.75 174 LEU A N 1
ATOM 1340 C CA . LEU A 1 174 ? -18.397 -18.254 -9.627 1.00 92.75 174 LEU A CA 1
ATOM 1341 C C . LEU A 1 174 ? -16.968 -18.247 -9.078 1.00 92.75 174 LEU A C 1
ATOM 1343 O O . LEU A 1 174 ? -16.682 -18.791 -8.006 1.00 92.75 174 LEU A O 1
ATOM 1347 N N . ASP A 1 175 ? -16.090 -17.555 -9.798 1.00 94.88 175 ASP A N 1
ATOM 1348 C CA . ASP A 1 175 ? -14.719 -17.282 -9.378 1.00 94.88 175 ASP A CA 1
ATOM 1349 C C . ASP A 1 175 ? -14.716 -16.092 -8.414 1.00 94.88 175 ASP A C 1
ATOM 1351 O O . ASP A 1 175 ? -15.163 -14.994 -8.752 1.00 94.88 175 ASP A O 1
ATOM 1355 N N . CYS A 1 176 ? -14.283 -16.326 -7.175 1.00 93.69 176 CYS A N 1
ATOM 1356 C CA . CYS A 1 176 ? -14.471 -15.389 -6.073 1.00 93.69 176 CYS A CA 1
ATOM 1357 C C . CYS A 1 176 ? -13.180 -15.129 -5.304 1.00 93.69 176 CYS A C 1
ATOM 1359 O O . CYS A 1 176 ? -12.366 -16.026 -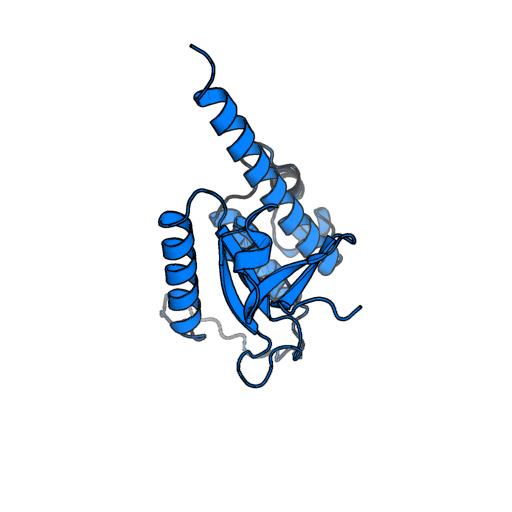5.089 1.00 93.69 176 CYS A O 1
ATOM 1361 N N . ILE A 1 177 ? -13.054 -13.898 -4.806 1.00 92.75 177 ILE A N 1
ATOM 1362 C CA . ILE A 1 177 ? -12.106 -13.548 -3.747 1.00 92.75 177 ILE A CA 1
ATOM 1363 C C . ILE A 1 177 ? -12.740 -13.999 -2.427 1.00 92.75 177 ILE A C 1
ATOM 1365 O O . ILE A 1 177 ? -13.750 -13.438 -1.993 1.00 92.75 177 ILE A O 1
ATOM 1369 N N . VAL A 1 178 ? -12.183 -15.044 -1.830 1.00 90.31 178 VAL A N 1
ATOM 1370 C CA . VAL A 1 178 ? -12.687 -15.712 -0.631 1.00 90.31 178 VAL A CA 1
ATOM 1371 C C . VAL A 1 178 ? -11.833 -15.307 0.561 1.00 90.31 178 VAL A C 1
ATOM 1373 O O . VAL A 1 178 ? -10.615 -15.423 0.516 1.00 90.31 178 VAL A O 1
ATOM 1376 N N . GLU A 1 179 ? -12.484 -14.855 1.629 1.00 87.31 179 GLU A N 1
ATOM 1377 C CA . GLU A 1 179 ? -11.869 -14.638 2.940 1.00 87.31 179 GLU A CA 1
ATOM 1378 C C . GLU A 1 179 ? -12.267 -15.808 3.850 1.00 87.31 179 GLU A C 1
ATOM 1380 O O . GLU A 1 179 ? -13.458 -16.055 4.064 1.00 87.31 179 GLU A O 1
ATOM 1385 N N . THR A 1 180 ? -11.288 -16.576 4.327 1.00 84.00 180 THR A N 1
ATOM 1386 C CA . THR A 1 180 ? -11.524 -17.728 5.207 1.00 84.00 180 THR A CA 1
ATOM 1387 C C . THR A 1 180 ? -11.746 -17.276 6.653 1.00 84.00 180 THR A C 1
ATOM 1389 O O . THR A 1 180 ? -11.503 -16.126 7.019 1.00 84.00 180 THR A O 1
ATOM 1392 N N . LYS A 1 181 ? -12.178 -18.199 7.523 1.00 83.50 181 LYS A N 1
ATOM 1393 C CA . LYS A 1 181 ? -12.305 -17.930 8.970 1.00 83.50 181 LYS A CA 1
ATOM 1394 C C . LYS A 1 181 ? -10.968 -17.574 9.632 1.00 83.50 181 LYS A C 1
ATOM 1396 O O . LYS A 1 181 ? -10.968 -16.955 10.690 1.00 83.50 181 LYS A O 1
ATOM 1401 N N . GLU A 1 182 ? -9.856 -17.957 9.012 1.00 86.50 182 GLU A N 1
ATOM 1402 C CA . GLU A 1 182 ? -8.494 -17.662 9.466 1.00 86.50 182 GLU A CA 1
ATOM 1403 C C . GLU A 1 182 ? -7.981 -16.313 8.922 1.00 86.50 182 GLU A C 1
ATOM 1405 O O . GLU A 1 182 ? -6.817 -15.970 9.109 1.00 86.50 182 GLU A O 1
ATOM 1410 N N . ASN A 1 183 ? -8.852 -15.518 8.282 1.00 78.50 183 ASN A N 1
ATOM 1411 C CA . ASN A 1 183 ? -8.529 -14.272 7.574 1.00 78.50 183 ASN A CA 1
ATOM 1412 C C . ASN A 1 183 ? -7.543 -14.458 6.407 1.00 78.50 183 ASN A C 1
ATOM 1414 O O . ASN A 1 183 ? -6.892 -13.504 5.976 1.00 78.50 183 ASN A O 1
ATOM 1418 N N . GLU A 1 184 ? -7.434 -15.675 5.877 1.00 82.69 184 GLU A N 1
ATOM 1419 C CA . GLU A 1 184 ? -6.697 -15.929 4.646 1.00 82.69 184 GLU A CA 1
ATOM 1420 C C . GLU A 1 184 ? -7.531 -15.466 3.446 1.00 82.69 184 GLU A C 1
ATOM 1422 O O . GLU A 1 184 ? -8.738 -15.710 3.396 1.00 82.69 184 GLU A O 1
ATOM 1427 N N . ILE A 1 185 ? -6.893 -14.800 2.478 1.00 84.88 185 ILE A N 1
ATOM 1428 C CA . ILE A 1 185 ? -7.547 -14.342 1.249 1.00 84.88 185 ILE A CA 1
ATOM 1429 C C . ILE A 1 185 ? -7.037 -15.161 0.068 1.00 84.88 185 ILE A C 1
ATOM 1431 O O . ILE A 1 185 ? -5.856 -15.103 -0.280 1.00 84.88 185 ILE A O 1
ATOM 1435 N N . LEU A 1 186 ? -7.957 -15.869 -0.580 1.00 90.00 186 LEU A N 1
ATOM 1436 C CA . LEU A 1 186 ? -7.693 -16.753 -1.709 1.00 90.00 186 LEU A CA 1
ATOM 1437 C C . LEU A 1 186 ? -8.582 -16.371 -2.889 1.00 90.00 186 LEU A C 1
ATOM 1439 O O . LEU A 1 186 ? -9.718 -15.941 -2.703 1.00 90.00 186 LEU A O 1
ATOM 1443 N N . PHE A 1 187 ? -8.113 -16.598 -4.111 1.00 93.69 187 PHE A N 1
ATOM 1444 C CA . PHE A 1 187 ? -8.970 -16.529 -5.292 1.00 93.69 187 PHE A CA 1
ATOM 1445 C C . PHE A 1 187 ? -9.337 -17.937 -5.746 1.00 93.69 187 PHE A C 1
ATOM 1447 O O . PHE A 1 187 ? -8.459 -18.697 -6.151 1.00 93.69 187 PHE A O 1
ATOM 1454 N N . ARG A 1 188 ? -10.613 -18.321 -5.613 1.00 93.38 188 ARG A N 1
ATOM 1455 C CA . ARG A 1 188 ? -11.086 -19.690 -5.873 1.00 93.38 188 ARG A CA 1
ATOM 1456 C C . ARG A 1 188 ? -12.488 -19.712 -6.467 1.00 93.38 188 ARG A C 1
ATOM 1458 O O . ARG A 1 188 ? -13.323 -18.864 -6.153 1.00 93.38 188 ARG A O 1
ATOM 1465 N N . ARG A 1 189 ? -12.778 -20.751 -7.254 1.00 93.19 189 ARG A N 1
ATOM 1466 C CA . ARG A 1 189 ? -14.152 -21.086 -7.638 1.00 93.19 189 ARG A CA 1
ATOM 1467 C C . ARG A 1 189 ? -14.911 -21.654 -6.446 1.00 93.19 189 ARG A C 1
ATOM 1469 O O . ARG A 1 189 ? -14.508 -22.673 -5.884 1.00 93.19 189 ARG A O 1
ATOM 1476 N N . VAL A 1 190 ? -16.036 -21.040 -6.092 1.00 91.50 190 VAL A N 1
ATOM 1477 C CA . VAL A 1 190 ? -16.875 -21.525 -4.988 1.00 91.50 190 VAL A CA 1
ATOM 1478 C C . VAL A 1 190 ? -17.677 -22.738 -5.455 1.00 91.50 190 VAL A C 1
ATOM 1480 O O . VAL A 1 190 ? -18.334 -22.701 -6.497 1.00 91.50 190 VAL A O 1
ATOM 1483 N N . ARG A 1 191 ? -17.642 -23.823 -4.679 1.00 90.31 191 ARG A N 1
ATOM 1484 C CA . ARG A 1 191 ? -18.414 -25.048 -4.931 1.00 90.31 191 ARG A CA 1
ATOM 1485 C C . ARG A 1 191 ? -19.260 -25.417 -3.710 1.00 90.31 191 ARG A C 1
ATOM 1487 O O . ARG A 1 191 ? -18.907 -25.017 -2.600 1.00 90.31 191 ARG A O 1
ATOM 1494 N N . PRO A 1 192 ? -20.351 -26.182 -3.891 1.00 86.94 192 PRO A N 1
ATOM 1495 C CA . PRO A 1 192 ? -21.077 -26.763 -2.769 1.00 86.94 192 PRO A CA 1
ATOM 1496 C C . PRO A 1 192 ? -20.139 -27.623 -1.917 1.00 86.94 192 PRO A C 1
ATOM 1498 O O . PRO A 1 192 ? -19.324 -28.375 -2.457 1.00 86.94 192 PRO A O 1
ATOM 1501 N N . GLY A 1 193 ? -20.256 -27.525 -0.592 1.00 81.31 193 GLY A N 1
ATOM 1502 C CA . GLY A 1 193 ? -19.547 -28.428 0.309 1.00 81.31 193 GLY A CA 1
ATOM 1503 C C . GLY A 1 193 ? -20.033 -29.859 0.090 1.00 81.31 193 GLY A C 1
ATOM 1504 O O . GLY A 1 193 ? -21.237 -30.111 0.116 1.00 81.31 193 GLY A O 1
ATOM 1505 N N . SER A 1 194 ? -19.109 -30.788 -0.146 1.00 72.69 194 SER A N 1
ATOM 1506 C CA . SER A 1 194 ? -19.433 -32.214 -0.072 1.00 72.69 194 SER A CA 1
ATOM 1507 C C . SER A 1 194 ? -19.535 -32.586 1.408 1.00 72.69 194 SER A C 1
ATOM 1509 O O . SER A 1 194 ? -18.646 -32.225 2.179 1.00 72.69 194 SER A O 1
ATOM 1511 N N . LYS A 1 195 ? -20.654 -33.203 1.802 1.00 48.12 195 LYS A N 1
ATOM 1512 C CA . LYS A 1 195 ? -20.803 -33.809 3.132 1.00 48.12 195 LYS A CA 1
ATOM 1513 C C . LYS A 1 195 ? -19.882 -35.010 3.277 1.00 48.12 195 LYS A C 1
ATOM 1515 O O . LYS A 1 195 ? -19.693 -35.706 2.254 1.00 48.12 195 LYS A O 1
#

pLDDT: mean 77.67, std 17.73, range [26.45, 95.69]

Secondary structure (DSSP, 8-state):
--SHHHHHHHHHHHHHHHHHHHHHHHHHHHT--HHHHHHHH---HHHHHHHHTTGGG-S-HHHHHHHHHHHHHTTEE--HHHHHH--SSPPEE--------------S-------S-HHHHHHHHHHHHHHHH--S-EEEEE--SSTTTTTS-TT-EEEEE---GGGSGGGTTSEEEEE-TT--EEEEE--PPP-

Radius of gyration: 20.84 Å; chains: 1; bounding box: 57×53×36 Å